Protein AF-A0A6N2JXI8-F1 (afdb_monomer_lite)

InterPro domains:
  IPR032174 RNA helicase aquarius, N-terminal domain [PF16399] (1-206)

Organism: Salix viminalis (NCBI:txid40686)

pLDDT: mean 90.2, std 9.5, range [49.25, 98.62]

Secondary structure (DSSP, 8-state):
-HHHHTTHIIIIITTT--TTT--HHHHHHHHHHHHHHHHTT--SSGGGGGGHHHHHHHHHHHHTTTTT-PPPHHHHHHHHHHHHHHHHTTTSHHHHHHHGGGGSGGGGGGS-HHHHHHHHHH-HHHHHHHHHHHHHHHHHHHHHT----GGGSHHHHHHHHHHHHHHHHIIIIIS----SSS-----HHHHHHHHHHHHHHHHHHH-

Structure (mmCIF, N/CA/C/O backbone):
data_AF-A0A6N2JXI8-F1
#
_entry.id   AF-A0A6N2JXI8-F1
#
loop_
_atom_site.group_PDB
_atom_site.id
_atom_site.type_symbol
_atom_site.label_atom_id
_atom_site.label_alt_id
_atom_site.label_comp_id
_atom_site.label_asym_id
_atom_site.label_entity_id
_atom_site.label_seq_id
_atom_site.pdbx_PDB_ins_code
_atom_site.Cartn_x
_atom_site.Cartn_y
_atom_site.Cartn_z
_atom_site.occupancy
_atom_site.B_iso_or_equiv
_atom_site.auth_seq_id
_atom_site.auth_comp_id
_atom_site.auth_asym_id
_atom_site.auth_atom_id
_atom_site.pdbx_PDB_model_num
ATOM 1 N N . MET A 1 1 ? 2.147 1.316 -22.079 1.00 63.88 1 MET A N 1
ATOM 2 C CA . MET A 1 1 ? 1.440 1.543 -23.365 1.00 63.88 1 MET A CA 1
ATOM 3 C C . MET A 1 1 ? 0.911 0.280 -24.062 1.00 63.88 1 MET A C 1
ATOM 5 O O . MET A 1 1 ? -0.298 0.171 -24.126 1.00 63.88 1 MET A O 1
ATOM 9 N N . ILE A 1 2 ? 1.695 -0.699 -24.554 1.00 71.31 2 ILE A N 1
ATOM 10 C CA . ILE A 1 2 ? 1.106 -1.858 -25.295 1.00 71.31 2 ILE A CA 1
ATOM 11 C C . ILE A 1 2 ? 0.163 -2.718 -24.431 1.00 71.31 2 ILE A C 1
ATOM 13 O O . ILE A 1 2 ? -0.912 -3.098 -24.887 1.00 71.31 2 ILE A O 1
ATOM 17 N N . LEU A 1 3 ? 0.546 -3.005 -23.182 1.00 69.38 3 LEU A N 1
ATOM 18 C CA . LEU A 1 3 ? -0.240 -3.877 -22.300 1.00 69.38 3 LEU A CA 1
ATOM 19 C C . LEU A 1 3 ? -1.566 -3.239 -21.852 1.00 69.38 3 LEU A C 1
ATOM 21 O O . LEU A 1 3 ? -2.568 -3.937 -21.715 1.00 69.38 3 LEU A O 1
ATOM 25 N N . GLU A 1 4 ? -1.596 -1.916 -21.689 1.00 67.19 4 GLU A N 1
ATOM 26 C CA . GLU A 1 4 ? -2.814 -1.168 -21.340 1.00 67.19 4 GLU A CA 1
ATOM 27 C C . GLU A 1 4 ? -3.764 -1.112 -22.540 1.00 67.19 4 GLU A C 1
ATOM 29 O O . GLU A 1 4 ? -4.918 -1.513 -22.422 1.00 67.19 4 GLU A O 1
ATOM 34 N N . VAL A 1 5 ? -3.226 -0.814 -23.728 1.00 72.31 5 VAL A N 1
ATOM 35 C CA . VAL A 1 5 ? -3.980 -0.838 -24.992 1.00 72.31 5 VAL A CA 1
ATOM 36 C C . VAL A 1 5 ? -4.574 -2.224 -25.276 1.00 72.31 5 VAL A C 1
ATOM 38 O O . VAL A 1 5 ? -5.652 -2.331 -25.855 1.00 72.31 5 VAL A O 1
ATOM 41 N N . SER A 1 6 ? -3.904 -3.298 -24.844 1.00 77.06 6 SER A N 1
ATOM 42 C CA . SER A 1 6 ? -4.412 -4.671 -24.972 1.00 77.06 6 SER A CA 1
ATOM 43 C C . SER A 1 6 ? -5.427 -5.089 -23.899 1.00 77.06 6 SER A C 1
ATOM 45 O O . SER A 1 6 ? -5.893 -6.228 -23.937 1.00 77.06 6 SER A O 1
ATOM 47 N N . GLN A 1 7 ? -5.763 -4.209 -22.945 1.00 86.75 7 GLN A N 1
ATOM 48 C CA . GLN A 1 7 ? -6.611 -4.518 -21.784 1.00 86.75 7 GLN A CA 1
ATOM 49 C C . GLN A 1 7 ? -6.100 -5.742 -21.004 1.00 86.75 7 GLN A C 1
ATOM 51 O O . GLN A 1 7 ? -6.853 -6.645 -20.639 1.00 86.75 7 GLN A O 1
ATOM 56 N N . TYR A 1 8 ? -4.781 -5.805 -20.781 1.00 94.31 8 TYR A N 1
ATOM 57 C CA . TYR A 1 8 ? -4.135 -6.946 -20.125 1.00 94.31 8 TYR A CA 1
ATOM 58 C C . TYR A 1 8 ? -4.661 -7.179 -18.700 1.00 94.31 8 TYR A C 1
ATOM 60 O O . TYR A 1 8 ? -4.777 -8.323 -18.257 1.00 94.31 8 TYR A O 1
ATOM 68 N N . LEU A 1 9 ? -5.027 -6.105 -17.992 1.00 95.62 9 LEU A N 1
ATOM 69 C CA . LEU A 1 9 ? -5.630 -6.207 -16.668 1.00 95.62 9 LEU A CA 1
ATOM 70 C C . LEU A 1 9 ? -7.017 -6.851 -16.745 1.00 95.62 9 LEU A C 1
ATOM 72 O O . LEU A 1 9 ? -7.260 -7.856 -16.085 1.00 95.62 9 LEU A O 1
ATOM 76 N N . GLU A 1 10 ? -7.901 -6.295 -17.567 1.00 94.88 10 GLU A N 1
ATOM 77 C CA . GLU A 1 10 ? -9.319 -6.647 -17.619 1.00 94.88 10 GLU A CA 1
ATOM 78 C C . GLU A 1 10 ? -9.573 -7.994 -18.293 1.00 94.88 10 GLU A C 1
ATOM 80 O O . GLU A 1 10 ? -10.447 -8.737 -17.858 1.00 94.88 10 GLU A O 1
ATOM 85 N N . ASN A 1 11 ? -8.797 -8.327 -19.326 1.00 94.31 11 ASN A N 1
ATOM 86 C CA . ASN A 1 11 ? -9.031 -9.519 -20.141 1.00 94.31 11 ASN A CA 1
ATOM 87 C C . ASN A 1 11 ? -8.154 -10.714 -19.749 1.00 94.31 11 ASN A C 1
ATOM 89 O O . ASN A 1 11 ? -8.422 -11.826 -20.205 1.00 94.31 11 ASN A O 1
ATOM 93 N N . TYR A 1 12 ? -7.114 -10.519 -18.929 1.00 95.25 12 TYR A N 1
ATOM 94 C CA . TYR A 1 12 ? -6.202 -11.605 -18.559 1.00 95.25 12 TYR A CA 1
ATOM 95 C C . TYR A 1 12 ? -5.880 -11.657 -17.066 1.00 95.25 12 TYR A C 1
ATOM 97 O O . TYR A 1 12 ? -6.191 -12.659 -16.426 1.00 95.25 12 TYR A O 1
ATOM 105 N N . LEU A 1 13 ? -5.284 -10.613 -16.483 1.00 97.31 13 LEU A N 1
ATOM 106 C CA . LEU A 1 13 ? -4.828 -10.681 -15.089 1.00 97.31 13 LEU A CA 1
ATOM 107 C C . LEU A 1 13 ? -5.990 -10.831 -14.107 1.00 97.31 13 LEU A C 1
ATOM 109 O O . LEU A 1 13 ? -5.948 -11.710 -13.250 1.00 97.31 13 LEU A O 1
ATOM 113 N N 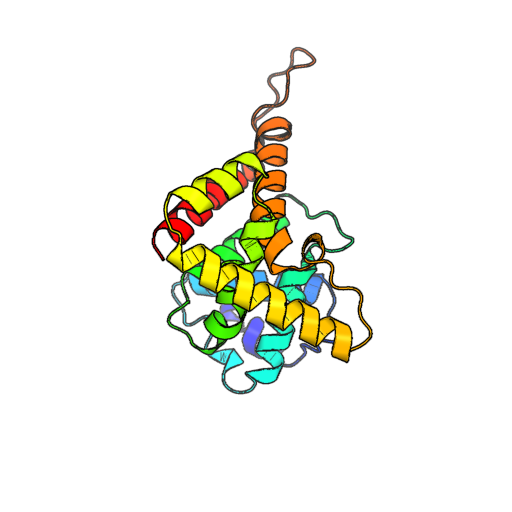. TRP A 1 14 ? -7.012 -9.984 -14.223 1.00 97.44 14 TRP A N 1
ATOM 114 C CA . TRP A 1 14 ? -8.121 -9.951 -13.277 1.00 97.44 14 TRP A CA 1
ATOM 115 C C . TRP A 1 14 ? -9.029 -11.185 -13.363 1.00 97.44 14 TRP A C 1
ATOM 117 O O . TRP A 1 14 ? -9.251 -11.806 -12.324 1.00 97.44 14 TRP A O 1
ATOM 127 N N . PRO A 1 15 ? -9.479 -11.638 -14.552 1.00 96.69 15 PRO A N 1
ATOM 128 C CA . PRO A 1 15 ? -10.308 -12.841 -14.655 1.00 96.69 15 PRO A CA 1
ATOM 129 C C . PRO A 1 15 ? -9.625 -14.120 -14.158 1.00 96.69 15 PRO A C 1
ATOM 131 O O . PRO A 1 15 ? -10.312 -15.067 -13.786 1.00 96.69 15 PRO A O 1
ATOM 134 N N . ASN A 1 16 ? -8.287 -14.157 -14.162 1.00 97.06 16 ASN A N 1
ATOM 135 C CA . ASN A 1 16 ? -7.498 -15.311 -13.727 1.00 97.06 16 ASN A CA 1
ATOM 136 C C . ASN A 1 16 ? -6.867 -15.121 -12.336 1.00 97.06 16 ASN A C 1
ATOM 138 O O . ASN A 1 16 ? -6.034 -15.932 -11.931 1.00 97.06 16 ASN A O 1
ATOM 142 N N . PHE A 1 17 ? -7.210 -14.054 -11.609 1.00 98.31 17 PHE A N 1
ATOM 143 C CA . PHE A 1 17 ? -6.691 -13.829 -10.264 1.00 98.31 17 PHE A CA 1
ATOM 144 C C . PHE A 1 17 ? -7.401 -14.734 -9.251 1.00 98.31 17 PHE A C 1
ATOM 146 O O . PHE A 1 17 ? -8.592 -14.578 -8.985 1.00 98.31 17 PHE A O 1
ATOM 153 N N . ASP A 1 18 ? -6.641 -15.639 -8.636 1.00 97.69 18 ASP A N 1
ATOM 154 C CA . ASP A 1 18 ? -7.069 -16.393 -7.459 1.00 97.69 18 ASP A CA 1
ATOM 155 C C . ASP A 1 18 ? -6.251 -15.933 -6.238 1.00 97.69 18 ASP A C 1
ATOM 157 O O . ASP A 1 18 ? -5.035 -16.134 -6.206 1.00 97.69 18 ASP A O 1
ATOM 161 N N . PRO A 1 19 ? -6.874 -15.331 -5.211 1.00 96.50 19 PRO A N 1
ATOM 162 C CA . PRO A 1 19 ? -6.166 -14.845 -4.030 1.00 96.50 19 PRO A CA 1
ATOM 163 C C . PRO A 1 19 ? -5.455 -15.934 -3.214 1.00 96.50 19 PRO A C 1
ATOM 165 O O . PRO A 1 19 ? -4.565 -15.587 -2.436 1.00 96.50 19 PRO A O 1
ATOM 168 N N . GLU A 1 20 ? -5.810 -17.214 -3.353 1.00 96.50 20 GLU A N 1
ATOM 169 C CA . GLU A 1 20 ? -5.104 -18.308 -2.671 1.00 96.50 20 GLU A CA 1
ATOM 170 C C . GLU A 1 20 ? -3.800 -18.664 -3.391 1.00 96.50 20 GLU A C 1
ATOM 172 O O . GLU A 1 20 ? -2.759 -18.845 -2.757 1.00 96.50 20 GLU A O 1
ATOM 177 N N . THR A 1 21 ? -3.835 -18.728 -4.723 1.00 96.81 21 THR A N 1
ATOM 178 C CA . THR A 1 21 ? -2.735 -19.282 -5.528 1.00 96.81 21 THR A CA 1
ATOM 179 C C . THR A 1 21 ? -1.940 -18.242 -6.306 1.00 96.81 21 THR A C 1
ATOM 181 O O . THR A 1 21 ? -0.919 -18.593 -6.897 1.00 96.81 21 THR A O 1
ATOM 184 N N . ALA A 1 22 ? -2.380 -16.980 -6.336 1.00 97.50 22 ALA A N 1
ATOM 185 C CA . ALA A 1 22 ? -1.707 -15.919 -7.075 1.00 97.50 22 ALA A CA 1
ATOM 186 C C . ALA A 1 22 ? -0.234 -15.822 -6.669 1.00 97.50 22 ALA A C 1
ATOM 188 O O . ALA A 1 22 ? 0.112 -15.784 -5.481 1.00 97.50 22 ALA A O 1
ATOM 189 N N . THR A 1 23 ? 0.640 -15.772 -7.670 1.00 97.00 23 THR A N 1
ATOM 190 C CA . THR A 1 23 ? 2.073 -15.598 -7.449 1.00 97.00 23 THR A CA 1
ATOM 191 C C . THR A 1 23 ? 2.404 -14.127 -7.222 1.00 97.00 23 THR A C 1
ATOM 193 O O . THR A 1 23 ? 1.584 -13.234 -7.460 1.00 97.00 23 THR A O 1
ATOM 196 N N . PHE A 1 24 ? 3.633 -13.861 -6.782 1.00 97.69 24 PHE A N 1
ATOM 197 C CA . PHE A 1 24 ? 4.145 -12.496 -6.700 1.00 97.69 24 PHE A CA 1
ATOM 198 C C . PHE A 1 24 ? 4.041 -11.776 -8.049 1.00 97.69 24 PHE A C 1
ATOM 200 O O . PHE A 1 24 ? 3.584 -10.640 -8.109 1.00 97.69 24 PHE A O 1
ATOM 207 N N . GLU A 1 25 ? 4.430 -12.450 -9.130 1.00 97.44 25 GLU A N 1
ATOM 208 C CA . GLU A 1 25 ? 4.494 -11.880 -10.474 1.00 97.44 25 GLU A CA 1
ATOM 209 C C . GLU A 1 25 ? 3.097 -11.487 -10.964 1.00 97.44 25 GLU A C 1
ATOM 211 O O . GLU A 1 25 ? 2.945 -10.454 -11.614 1.00 97.44 25 GLU A O 1
ATOM 216 N N . HIS A 1 26 ? 2.063 -12.256 -10.602 1.00 98.25 26 HIS A N 1
ATOM 217 C CA . HIS A 1 26 ? 0.669 -11.926 -10.903 1.00 98.25 26 HIS A CA 1
ATOM 218 C C . HIS A 1 26 ? 0.237 -10.644 -10.187 1.00 98.25 26 HIS A C 1
ATOM 220 O O . HIS A 1 26 ? -0.233 -9.706 -10.832 1.00 98.25 26 HIS A O 1
ATOM 226 N N . VAL A 1 27 ? 0.443 -10.572 -8.868 1.00 98.44 27 VAL A N 1
ATOM 227 C CA . VAL A 1 27 ? 0.051 -9.405 -8.058 1.00 98.44 27 VAL A CA 1
ATOM 228 C C . VAL A 1 27 ? 0.835 -8.159 -8.479 1.00 98.44 27 VAL A C 1
ATOM 230 O O . VAL A 1 27 ? 0.241 -7.100 -8.673 1.00 98.44 27 VAL A O 1
ATOM 233 N N . MET A 1 28 ? 2.146 -8.287 -8.700 1.00 98.19 28 MET A N 1
ATOM 234 C CA . MET A 1 28 ? 2.988 -7.192 -9.182 1.00 98.19 28 MET A CA 1
ATOM 235 C C . MET A 1 28 ? 2.573 -6.737 -10.587 1.00 98.19 28 MET A C 1
ATOM 237 O O . MET A 1 28 ? 2.487 -5.540 -10.841 1.00 98.19 28 MET A O 1
ATOM 241 N N . SER A 1 29 ? 2.225 -7.658 -11.492 1.00 98.19 29 SER A N 1
ATOM 242 C CA . SER A 1 29 ? 1.704 -7.289 -12.818 1.00 98.19 29 SER A CA 1
ATOM 243 C C . SER A 1 29 ? 0.405 -6.489 -12.716 1.00 98.19 29 SER A C 1
ATOM 245 O O . SER A 1 29 ? 0.232 -5.509 -13.436 1.00 98.19 29 SER A O 1
ATOM 247 N N . MET A 1 30 ? -0.497 -6.863 -11.804 1.00 98.50 30 MET A N 1
ATOM 248 C CA . MET A 1 30 ? -1.723 -6.097 -11.560 1.00 98.50 30 MET A CA 1
ATOM 249 C C . MET A 1 30 ? -1.419 -4.702 -11.008 1.00 98.50 30 MET A C 1
ATOM 251 O O . MET A 1 30 ? -1.977 -3.731 -11.511 1.00 98.50 30 MET A O 1
ATOM 255 N N . ILE A 1 31 ? -0.498 -4.588 -10.044 1.00 98.56 31 ILE A N 1
ATOM 256 C CA . ILE A 1 31 ? -0.004 -3.302 -9.522 1.00 98.56 31 ILE A CA 1
ATOM 257 C C . ILE A 1 31 ? 0.500 -2.405 -10.659 1.00 98.56 31 ILE A C 1
ATOM 259 O O . ILE A 1 31 ? 0.077 -1.256 -10.767 1.00 98.56 31 ILE A O 1
ATOM 263 N N . LEU A 1 32 ? 1.354 -2.938 -11.537 1.00 97.69 32 LEU A N 1
ATOM 264 C CA . LEU A 1 32 ? 1.912 -2.193 -12.668 1.00 97.69 32 LEU A CA 1
ATOM 265 C C . LEU A 1 32 ? 0.821 -1.697 -13.622 1.00 97.69 32 LEU A C 1
ATOM 267 O O . LEU A 1 32 ? 0.856 -0.544 -14.048 1.00 97.69 32 LEU A O 1
ATOM 271 N N . MET A 1 33 ? -0.165 -2.541 -13.934 1.00 97.56 33 MET A N 1
ATOM 272 C CA . MET A 1 33 ? -1.270 -2.152 -14.812 1.00 97.56 33 MET A CA 1
ATOM 273 C C . MET A 1 33 ? -2.173 -1.088 -14.186 1.00 97.56 33 MET A C 1
ATOM 275 O O . MET A 1 33 ? -2.632 -0.191 -14.890 1.00 97.56 33 MET A O 1
ATOM 279 N N . ILE A 1 34 ? -2.415 -1.163 -12.877 1.00 97.62 34 ILE A N 1
ATOM 280 C CA . ILE A 1 34 ? -3.188 -0.153 -12.149 1.00 97.62 34 ILE A CA 1
ATOM 281 C C . ILE A 1 34 ? -2.427 1.177 -12.149 1.00 97.62 34 ILE A C 1
ATOM 283 O O . ILE A 1 34 ? -2.999 2.195 -12.530 1.00 97.62 34 ILE A O 1
ATOM 287 N N . ASN A 1 35 ? -1.130 1.167 -11.827 1.00 97.88 35 ASN A N 1
ATOM 288 C CA . ASN A 1 35 ? -0.283 2.362 -11.882 1.00 97.88 35 ASN A CA 1
ATOM 289 C C . ASN A 1 35 ? -0.272 3.001 -13.275 1.00 97.88 35 ASN A C 1
ATOM 291 O O . ASN A 1 35 ? -0.367 4.220 -13.393 1.00 97.88 35 ASN A O 1
ATOM 295 N N . GLU A 1 36 ? -0.190 2.190 -14.331 1.00 95.69 36 GLU A N 1
ATOM 296 C CA . GLU A 1 36 ? -0.240 2.678 -15.711 1.00 95.69 36 GLU A CA 1
ATOM 297 C C . GLU A 1 36 ? -1.587 3.345 -16.029 1.00 95.69 36 GLU A C 1
ATOM 299 O O . GLU A 1 36 ? -1.607 4.389 -16.678 1.00 95.69 36 GLU A O 1
ATOM 304 N N . LYS A 1 37 ? -2.710 2.811 -15.527 1.00 95.19 37 LYS A N 1
ATOM 305 C CA . LYS A 1 37 ? -4.026 3.453 -15.688 1.00 95.19 37 LYS A CA 1
ATOM 306 C C . LYS A 1 37 ? -4.100 4.810 -14.997 1.00 95.19 37 LYS A C 1
ATOM 308 O O . LYS A 1 37 ? -4.616 5.749 -15.598 1.00 95.19 37 LYS A O 1
ATOM 313 N N . PHE A 1 38 ? -3.542 4.941 -13.794 1.00 96.25 38 PHE A N 1
ATOM 314 C CA . PHE A 1 38 ? -3.406 6.245 -13.136 1.00 96.25 38 PHE A CA 1
ATOM 315 C C . PHE A 1 38 ? -2.522 7.199 -13.942 1.00 96.25 38 PHE A C 1
ATOM 317 O O . PHE A 1 38 ? -2.904 8.345 -14.165 1.00 96.25 38 PHE A O 1
ATOM 324 N N . ARG A 1 39 ? -1.384 6.715 -14.458 1.00 94.81 39 ARG A N 1
ATOM 325 C CA . ARG A 1 39 ? -0.465 7.512 -15.288 1.00 94.81 39 ARG A CA 1
ATOM 326 C C . ARG A 1 39 ? -1.140 8.064 -16.548 1.00 94.81 39 ARG A C 1
ATOM 328 O O . ARG A 1 39 ? -0.860 9.192 -16.943 1.00 94.81 39 ARG A O 1
ATOM 335 N N . GLU A 1 40 ? -2.024 7.285 -17.164 1.00 93.06 40 GLU A N 1
ATOM 336 C CA . GLU A 1 40 ? -2.797 7.674 -18.352 1.00 93.06 40 GLU A CA 1
ATOM 337 C C . GLU A 1 40 ? -4.122 8.391 -18.008 1.00 93.06 40 GLU A C 1
ATOM 339 O O . GLU A 1 40 ? -4.882 8.746 -18.907 1.00 93.06 40 GLU A O 1
ATOM 344 N N . ASN A 1 41 ? -4.403 8.648 -16.723 1.00 91.88 41 ASN A N 1
ATOM 345 C CA . ASN A 1 41 ? -5.647 9.257 -16.228 1.00 91.88 41 ASN A CA 1
ATOM 346 C C . ASN A 1 41 ? -6.924 8.509 -16.665 1.00 91.88 41 ASN A C 1
ATOM 348 O O . ASN A 1 41 ? -7.946 9.117 -16.995 1.00 91.88 41 ASN A O 1
ATOM 352 N N . VAL A 1 42 ? -6.876 7.176 -16.662 1.00 91.75 42 VAL A N 1
ATOM 353 C CA . VAL A 1 42 ? -8.009 6.290 -16.972 1.00 91.75 42 VAL A CA 1
ATOM 354 C C . VAL A 1 42 ? -8.561 5.677 -15.681 1.00 91.75 42 VAL A C 1
ATOM 356 O O . VAL A 1 42 ? -7.841 5.493 -14.702 1.00 91.75 42 VAL A O 1
ATOM 359 N N . ALA A 1 43 ? -9.852 5.331 -15.669 1.00 92.12 43 ALA A N 1
ATOM 360 C CA . ALA A 1 43 ? -10.542 4.759 -14.511 1.00 92.12 43 ALA A CA 1
ATOM 361 C C . ALA A 1 43 ? -9.943 3.408 -14.060 1.00 92.12 43 ALA A C 1
ATOM 363 O O . ALA A 1 43 ? -10.358 2.341 -14.522 1.00 92.12 43 ALA A O 1
ATOM 364 N N . ALA A 1 44 ? -9.002 3.458 -13.115 1.00 95.06 44 ALA A N 1
ATOM 365 C CA . ALA A 1 44 ? -8.211 2.312 -12.673 1.00 95.06 44 ALA A CA 1
ATOM 366 C C . ALA A 1 44 ? -9.017 1.251 -11.904 1.00 95.06 44 ALA A C 1
ATOM 368 O O . ALA A 1 44 ? -8.755 0.058 -12.049 1.00 95.06 44 ALA A O 1
ATOM 369 N N . TRP A 1 45 ? -10.022 1.667 -11.125 1.00 96.00 45 TRP A N 1
ATOM 370 C CA . TRP A 1 45 ? -10.768 0.759 -10.242 1.00 96.00 45 TRP A CA 1
ATOM 371 C C . TRP A 1 45 ? -11.998 0.109 -10.882 1.00 96.00 45 TRP A C 1
ATOM 373 O O . TRP A 1 45 ? -12.552 -0.850 -10.346 1.00 96.00 45 TRP A O 1
ATOM 383 N N . SER A 1 46 ? -12.431 0.621 -12.036 1.00 93.56 46 SER A N 1
ATOM 384 C CA . SER A 1 46 ? -13.719 0.293 -12.661 1.00 93.56 46 SER A CA 1
ATOM 385 C C . SER A 1 46 ? -13.939 -1.213 -12.880 1.00 93.56 46 SER A C 1
ATOM 387 O O . SER A 1 46 ? -15.012 -1.725 -12.567 1.00 93.56 46 SER A O 1
ATOM 389 N N . CYS A 1 47 ? -12.914 -1.947 -13.323 1.00 93.69 47 CYS A N 1
ATOM 390 C CA . CYS A 1 47 ? -13.005 -3.384 -13.609 1.00 93.69 47 CYS A CA 1
ATOM 391 C C . CYS A 1 47 ? -13.197 -4.283 -12.368 1.00 93.69 47 CYS A C 1
ATOM 393 O O . CYS A 1 47 ? -13.584 -5.446 -12.497 1.00 93.69 47 CYS A O 1
ATOM 395 N N . PHE A 1 48 ? -12.968 -3.763 -11.158 1.00 96.38 48 PHE A N 1
ATOM 396 C CA . PHE A 1 48 ? -13.063 -4.537 -9.917 1.00 96.38 48 PHE A CA 1
ATOM 397 C C . PHE A 1 48 ? -14.464 -4.511 -9.285 1.00 96.38 48 PHE A C 1
ATOM 399 O O . PHE A 1 48 ? -14.757 -5.309 -8.390 1.00 96.38 48 PHE A O 1
ATOM 406 N N . TYR A 1 49 ? -15.351 -3.625 -9.752 1.00 95.06 49 TYR A N 1
ATOM 407 C CA . TYR A 1 49 ? -16.662 -3.382 -9.138 1.00 95.06 49 TYR A CA 1
ATOM 408 C C . TYR A 1 49 ? -17.600 -4.588 -9.163 1.00 95.06 49 TYR A C 1
ATOM 410 O O . TYR A 1 49 ? -18.377 -4.762 -8.221 1.00 95.06 49 TYR A O 1
ATOM 418 N N . ASP A 1 50 ? -17.483 -5.446 -10.174 1.00 93.31 50 ASP A N 1
ATOM 419 C CA . ASP A 1 50 ? -18.298 -6.658 -10.288 1.00 93.31 50 ASP A CA 1
ATOM 420 C C . ASP A 1 50 ? -17.929 -7.716 -9.235 1.00 93.31 50 ASP A C 1
ATOM 422 O O . ASP A 1 50 ? -18.743 -8.576 -8.900 1.00 93.31 50 ASP A O 1
ATOM 426 N N . GLN A 1 51 ? -16.716 -7.652 -8.671 1.00 93.56 51 GLN A N 1
ATOM 427 C CA . GLN A 1 51 ? -16.197 -8.640 -7.721 1.00 93.56 51 GLN A CA 1
ATOM 428 C C . GLN A 1 51 ? -15.482 -7.985 -6.524 1.00 93.56 51 GLN A C 1
ATOM 430 O O . GLN A 1 51 ? -14.368 -8.364 -6.156 1.00 93.56 51 GLN A O 1
ATOM 435 N N . LYS A 1 52 ? -16.154 -7.040 -5.846 1.00 94.25 52 LYS A N 1
ATOM 436 C CA . LYS A 1 52 ? -15.610 -6.299 -4.681 1.00 94.25 52 LYS A CA 1
ATOM 437 C C . LYS A 1 52 ? -15.006 -7.194 -3.588 1.00 94.25 52 LYS A C 1
ATOM 439 O O . LYS A 1 52 ? -14.008 -6.842 -2.965 1.00 94.25 52 LYS A O 1
ATOM 444 N N . GLY A 1 53 ? -15.608 -8.363 -3.351 1.00 95.00 53 GLY A N 1
ATOM 445 C CA . GLY A 1 53 ? -15.102 -9.337 -2.380 1.00 95.00 53 GLY A CA 1
ATOM 446 C C . GLY A 1 53 ? -13.726 -9.888 -2.760 1.00 95.00 53 GLY A C 1
ATOM 447 O O . GLY A 1 53 ? -12.856 -9.989 -1.901 1.00 95.00 53 GLY A O 1
ATOM 448 N N . VAL A 1 54 ? -13.506 -10.180 -4.046 1.00 96.56 54 VAL A N 1
ATOM 449 C CA . VAL A 1 54 ? -12.208 -10.628 -4.572 1.00 96.56 54 VAL A CA 1
ATOM 450 C C . VAL A 1 54 ? -11.209 -9.474 -4.568 1.00 96.56 54 VAL A C 1
ATOM 452 O O . VAL A 1 54 ? -10.055 -9.679 -4.209 1.00 96.56 54 VAL A O 1
ATOM 455 N N . PHE A 1 55 ? -11.652 -8.249 -4.867 1.00 97.06 55 PHE A N 1
ATOM 456 C CA . PHE A 1 55 ? -10.783 -7.069 -4.840 1.00 97.06 55 PHE A CA 1
ATOM 457 C C . PHE A 1 55 ? -10.208 -6.811 -3.449 1.00 97.06 55 PHE A C 1
ATOM 459 O O . PHE A 1 55 ? -9.015 -6.557 -3.305 1.00 97.06 55 PHE A O 1
ATOM 466 N N . LYS A 1 56 ? -11.027 -6.958 -2.404 1.00 96.38 56 LYS A N 1
ATOM 467 C CA . LYS A 1 56 ? -10.537 -6.881 -1.026 1.00 96.38 56 LYS A CA 1
ATOM 468 C C . LYS A 1 56 ? -9.413 -7.891 -0.774 1.00 96.38 56 LYS A C 1
ATOM 470 O O . LYS A 1 56 ? -8.387 -7.534 -0.211 1.00 96.38 56 LYS A O 1
ATOM 475 N N . ARG A 1 57 ? -9.575 -9.128 -1.254 1.00 97.44 57 ARG A N 1
ATOM 476 C CA . ARG A 1 57 ? -8.538 -10.162 -1.140 1.00 97.44 57 ARG A CA 1
ATOM 477 C C . ARG A 1 57 ? -7.299 -9.846 -1.980 1.00 97.44 57 ARG A C 1
ATOM 479 O O . ARG A 1 57 ? -6.197 -10.179 -1.563 1.00 97.44 57 ARG A O 1
ATOM 486 N N . PHE A 1 58 ? -7.459 -9.197 -3.133 1.00 98.06 58 PHE A N 1
ATOM 487 C CA . PHE A 1 58 ? -6.339 -8.658 -3.903 1.00 98.06 58 PHE A CA 1
ATOM 488 C C . PHE A 1 58 ? -5.568 -7.610 -3.095 1.00 98.06 58 PHE A C 1
ATOM 490 O O . PHE A 1 58 ? -4.356 -7.751 -2.961 1.00 98.06 58 PHE A O 1
ATOM 497 N N . LEU A 1 59 ? -6.243 -6.628 -2.485 1.00 97.31 59 LEU A N 1
ATOM 498 C CA . LEU A 1 59 ? -5.580 -5.654 -1.612 1.00 97.31 59 LEU A CA 1
ATOM 499 C C . LEU A 1 59 ? -4.879 -6.330 -0.431 1.00 97.31 59 LEU A C 1
ATOM 501 O O . LEU A 1 59 ? -3.733 -5.993 -0.148 1.00 97.31 59 LEU A O 1
ATOM 505 N N . ASP A 1 60 ? -5.499 -7.332 0.198 1.00 95.94 60 ASP A N 1
ATOM 506 C CA . ASP A 1 60 ? -4.841 -8.114 1.250 1.00 95.94 60 ASP A CA 1
ATOM 507 C C . ASP A 1 60 ? -3.544 -8.764 0.722 1.00 95.94 60 ASP A C 1
ATOM 509 O O . ASP A 1 60 ? -2.501 -8.679 1.371 1.00 95.94 60 ASP A O 1
ATOM 513 N N . ARG A 1 61 ? -3.558 -9.349 -0.488 1.00 97.38 61 ARG A N 1
ATOM 514 C CA . ARG A 1 61 ? -2.350 -9.900 -1.134 1.00 97.38 61 ARG A CA 1
ATOM 515 C C . ARG A 1 61 ? -1.306 -8.833 -1.453 1.00 97.38 61 ARG A C 1
ATOM 517 O O . ARG A 1 61 ? -0.119 -9.122 -1.326 1.00 97.38 61 ARG A O 1
ATOM 524 N N . VAL A 1 62 ? -1.720 -7.626 -1.837 1.00 97.75 62 VAL A N 1
ATOM 525 C CA . VAL A 1 62 ? -0.807 -6.496 -2.045 1.00 97.75 62 VAL A CA 1
ATOM 526 C C . VAL A 1 62 ? -0.135 -6.105 -0.725 1.00 97.75 62 VAL A C 1
ATOM 528 O O . VAL A 1 62 ? 1.084 -5.994 -0.683 1.00 97.75 62 VAL A O 1
ATOM 531 N N . LEU A 1 63 ? -0.882 -5.963 0.372 1.00 95.88 63 LEU A N 1
ATOM 532 C CA . LEU A 1 63 ? -0.322 -5.539 1.664 1.00 95.88 63 LEU A CA 1
ATOM 533 C C . LEU A 1 63 ? 0.718 -6.516 2.231 1.00 95.88 63 LEU A C 1
ATOM 535 O O . LEU A 1 63 ? 1.647 -6.088 2.914 1.00 95.88 63 LEU A O 1
ATOM 539 N N . HIS A 1 64 ? 0.601 -7.804 1.900 1.00 94.94 64 HIS A N 1
ATOM 540 C CA . HIS A 1 64 ? 1.565 -8.839 2.288 1.00 94.94 64 HIS A CA 1
ATOM 541 C C . HIS A 1 64 ? 2.603 -9.139 1.193 1.00 94.94 64 HIS A C 1
ATOM 543 O O . HIS A 1 64 ? 3.412 -10.051 1.346 1.00 94.94 64 HIS A O 1
ATOM 549 N N . LEU A 1 65 ? 2.624 -8.392 0.082 1.00 95.00 65 LEU A N 1
ATOM 550 C CA . LEU A 1 65 ? 3.471 -8.699 -1.079 1.00 95.00 65 LEU A CA 1
ATOM 551 C C . LEU A 1 65 ? 4.973 -8.685 -0.753 1.00 95.00 65 LEU A C 1
ATOM 553 O O . LEU A 1 65 ? 5.751 -9.395 -1.387 1.00 95.00 65 LEU A O 1
ATOM 557 N N . LYS A 1 66 ? 5.366 -7.876 0.238 1.00 91.38 66 LYS A N 1
ATOM 558 C CA . LYS A 1 66 ? 6.749 -7.741 0.722 1.00 91.38 66 LYS A CA 1
ATOM 559 C C . LYS A 1 66 ? 7.141 -8.814 1.745 1.00 91.38 66 LYS A C 1
ATOM 561 O O . LYS A 1 66 ? 8.306 -8.903 2.123 1.00 91.38 66 LYS A O 1
ATOM 566 N N . GLU A 1 67 ? 6.200 -9.605 2.254 1.00 89.56 67 GLU A N 1
ATOM 567 C CA . GLU A 1 67 ? 6.509 -10.576 3.302 1.00 89.56 67 GLU A CA 1
ATOM 568 C C . GLU A 1 67 ? 7.307 -11.761 2.748 1.00 89.56 67 GLU A C 1
ATOM 570 O O . GLU A 1 67 ? 6.900 -12.433 1.804 1.00 89.56 67 GLU A O 1
ATOM 575 N N . GLY A 1 68 ? 8.472 -12.025 3.349 1.00 84.94 68 GLY A N 1
ATOM 576 C CA . GLY A 1 68 ? 9.332 -13.145 2.959 1.00 84.94 68 GLY A CA 1
ATOM 577 C C . GLY A 1 68 ? 10.101 -12.943 1.649 1.00 84.94 68 GLY A C 1
ATOM 578 O O . GLY A 1 68 ? 10.663 -13.911 1.132 1.00 84.94 68 GLY A O 1
ATOM 579 N N . ARG A 1 69 ? 10.148 -11.718 1.107 1.00 91.88 69 ARG A N 1
ATOM 580 C CA . ARG A 1 69 ? 10.884 -11.388 -0.120 1.00 91.88 69 ARG A CA 1
ATOM 581 C C . ARG A 1 69 ? 11.476 -9.981 -0.060 1.00 91.88 69 ARG A C 1
ATOM 583 O O . ARG A 1 69 ? 10.785 -9.026 0.266 1.00 91.88 69 ARG A O 1
ATOM 590 N N . GLU A 1 70 ? 12.729 -9.856 -0.486 1.00 92.50 70 GLU A N 1
ATOM 591 C CA . GLU A 1 70 ? 13.331 -8.558 -0.794 1.00 92.50 70 GLU A CA 1
ATOM 592 C C . GLU A 1 70 ? 12.946 -8.114 -2.205 1.00 92.50 70 GLU A C 1
ATOM 594 O O . GLU A 1 70 ? 13.091 -8.872 -3.165 1.00 92.50 70 GLU A O 1
ATOM 599 N N . LEU A 1 71 ? 12.457 -6.881 -2.325 1.00 96.31 71 LEU A N 1
ATOM 600 C CA . LEU A 1 71 ? 12.107 -6.275 -3.606 1.00 96.31 71 LEU A CA 1
ATOM 601 C C . LEU A 1 71 ? 13.300 -5.517 -4.193 1.00 96.31 71 LEU A C 1
ATOM 603 O O . LEU A 1 71 ? 14.045 -4.842 -3.476 1.00 96.31 71 LEU A O 1
ATOM 607 N N . SER A 1 72 ? 13.447 -5.563 -5.514 1.00 96.75 72 SER A N 1
ATOM 608 C CA . SER A 1 72 ? 14.322 -4.645 -6.246 1.00 96.75 72 SER A CA 1
ATOM 609 C C . SER A 1 72 ? 13.856 -3.196 -6.082 1.00 96.75 72 SER A C 1
ATOM 611 O O . SER A 1 72 ? 12.702 -2.933 -5.745 1.00 96.75 72 SER A O 1
ATOM 613 N N . ILE A 1 73 ? 14.734 -2.225 -6.351 1.00 97.06 73 ILE A N 1
ATOM 614 C CA . ILE A 1 73 ? 14.363 -0.807 -6.224 1.00 97.06 73 ILE A CA 1
ATOM 615 C C . ILE A 1 73 ? 13.185 -0.439 -7.139 1.00 97.06 73 ILE A C 1
ATOM 617 O O . ILE A 1 73 ? 12.266 0.244 -6.706 1.00 97.06 73 ILE A O 1
ATOM 621 N N . ALA A 1 74 ? 13.138 -0.997 -8.352 1.00 97.38 74 ALA A N 1
ATOM 622 C CA . ALA A 1 74 ? 12.036 -0.788 -9.284 1.00 97.38 74 ALA A CA 1
ATOM 623 C C . ALA A 1 74 ? 10.704 -1.352 -8.755 1.00 97.38 74 ALA A C 1
ATOM 625 O O . ALA A 1 74 ? 9.664 -0.706 -8.881 1.00 97.38 74 ALA A O 1
ATOM 626 N N . GLU A 1 75 ? 10.720 -2.535 -8.139 1.00 98.12 75 GLU A N 1
ATOM 627 C CA . GLU A 1 75 ? 9.532 -3.134 -7.518 1.00 98.12 75 GLU A CA 1
ATOM 628 C C . GLU A 1 75 ? 9.077 -2.342 -6.287 1.00 98.12 75 GLU A C 1
ATOM 630 O O . GLU A 1 75 ? 7.878 -2.108 -6.137 1.00 98.12 75 GLU A O 1
ATOM 635 N N . LYS A 1 76 ? 10.013 -1.867 -5.448 1.00 98.12 76 LYS A N 1
ATOM 636 C CA . LYS A 1 76 ? 9.713 -0.979 -4.309 1.00 98.12 76 LYS A CA 1
ATOM 637 C C . LYS A 1 76 ? 9.031 0.304 -4.779 1.00 98.12 76 LYS A C 1
ATOM 639 O O . LYS A 1 76 ? 7.987 0.665 -4.241 1.00 98.12 76 LYS A O 1
ATOM 644 N N . THR A 1 77 ? 9.563 0.946 -5.819 1.00 98.50 77 THR A N 1
ATOM 645 C CA . THR A 1 77 ? 8.982 2.169 -6.392 1.00 98.50 77 THR A CA 1
ATOM 646 C C . THR A 1 77 ? 7.585 1.922 -6.947 1.00 98.50 77 THR A C 1
ATOM 648 O O . THR A 1 77 ? 6.674 2.688 -6.655 1.00 98.50 77 THR A O 1
ATOM 651 N N . ASN A 1 78 ? 7.364 0.839 -7.697 1.00 98.50 78 ASN A N 1
ATOM 652 C CA . ASN A 1 78 ? 6.034 0.544 -8.243 1.00 98.50 78 ASN A CA 1
ATOM 653 C C . ASN A 1 78 ? 5.013 0.174 -7.160 1.00 98.50 78 ASN A C 1
ATOM 655 O O . ASN A 1 78 ? 3.858 0.592 -7.239 1.00 98.50 78 ASN A O 1
ATOM 659 N N . TYR A 1 79 ? 5.435 -0.558 -6.129 1.00 98.56 79 TYR A N 1
ATOM 660 C CA . TYR A 1 79 ? 4.602 -0.819 -4.959 1.00 98.56 79 TYR A CA 1
ATOM 661 C C . TYR A 1 79 ? 4.218 0.482 -4.237 1.00 98.56 79 TYR A C 1
ATOM 663 O O . TYR A 1 79 ? 3.056 0.679 -3.888 1.00 98.56 79 TYR A O 1
ATOM 671 N N . LEU A 1 80 ? 5.175 1.394 -4.057 1.00 98.50 80 LEU A N 1
ATOM 672 C CA . LEU A 1 80 ? 4.945 2.694 -3.432 1.00 98.50 80 LEU A CA 1
ATOM 673 C C . LEU A 1 80 ? 4.004 3.578 -4.261 1.00 98.50 80 LEU A C 1
ATOM 675 O O . LEU A 1 80 ? 3.062 4.129 -3.705 1.00 98.50 80 LEU A O 1
ATOM 679 N N . VAL A 1 81 ? 4.189 3.650 -5.582 1.00 98.56 81 VAL A N 1
ATOM 680 C CA . VAL A 1 81 ? 3.275 4.373 -6.486 1.00 98.56 81 VAL A CA 1
ATOM 681 C C . VAL A 1 81 ? 1.856 3.807 -6.410 1.00 98.56 81 VAL A C 1
ATOM 683 O O . VAL A 1 81 ? 0.894 4.568 -6.385 1.00 98.56 81 VAL A O 1
ATOM 686 N N . PHE A 1 82 ? 1.703 2.487 -6.291 1.00 98.62 82 PHE A N 1
ATOM 687 C CA . PHE A 1 82 ? 0.386 1.892 -6.066 1.00 98.62 82 PHE A CA 1
ATOM 688 C C . PHE A 1 82 ? -0.227 2.334 -4.739 1.00 98.62 82 PHE A C 1
ATOM 690 O O . PHE A 1 82 ? -1.414 2.649 -4.694 1.00 98.62 82 PHE A O 1
ATOM 697 N N . MET A 1 83 ? 0.568 2.390 -3.666 1.00 97.94 83 MET A N 1
ATOM 698 C CA . MET A 1 83 ? 0.088 2.885 -2.376 1.00 97.94 83 MET A CA 1
ATOM 699 C C . MET A 1 83 ? -0.320 4.355 -2.455 1.00 97.94 83 MET A C 1
ATOM 701 O O . MET A 1 83 ? -1.394 4.688 -1.967 1.00 97.94 83 MET A O 1
ATOM 705 N N . ILE A 1 84 ? 0.460 5.206 -3.125 1.00 98.00 84 ILE A N 1
ATOM 706 C CA . ILE A 1 84 ? 0.096 6.607 -3.389 1.00 98.00 84 ILE A CA 1
ATOM 707 C C . ILE A 1 84 ? -1.268 6.672 -4.082 1.00 98.00 84 ILE A C 1
ATOM 709 O O . ILE A 1 84 ? -2.202 7.254 -3.537 1.00 98.00 84 ILE A O 1
ATOM 713 N N . ASN A 1 85 ? -1.427 5.973 -5.209 1.00 98.00 85 ASN A N 1
ATOM 714 C CA . ASN A 1 85 ? -2.687 5.924 -5.954 1.00 98.00 85 ASN A CA 1
ATOM 715 C C . ASN A 1 85 ? -3.864 5.432 -5.090 1.00 98.00 85 ASN A C 1
ATOM 717 O O . ASN A 1 85 ? -4.978 5.950 -5.184 1.00 98.00 85 ASN A O 1
ATOM 721 N N . ALA A 1 86 ? -3.633 4.441 -4.226 1.00 97.50 86 ALA A N 1
ATOM 722 C CA . ALA A 1 86 ? -4.652 3.896 -3.336 1.00 97.50 86 ALA A CA 1
ATOM 723 C C . ALA A 1 86 ? -5.065 4.890 -2.230 1.00 97.50 86 ALA A C 1
ATOM 725 O O . ALA A 1 86 ? -6.254 5.021 -1.943 1.00 97.50 86 ALA A O 1
ATOM 726 N N . PHE A 1 87 ? -4.113 5.620 -1.640 1.00 96.31 87 PHE A N 1
ATOM 727 C CA . PHE A 1 87 ? -4.384 6.675 -0.653 1.00 96.31 87 PHE A CA 1
ATOM 728 C C . PHE A 1 87 ? -4.956 7.956 -1.276 1.00 96.31 87 PHE A C 1
ATOM 730 O O . PHE A 1 87 ? -5.690 8.679 -0.610 1.00 96.31 87 PHE A O 1
ATOM 737 N N . GLN A 1 88 ? -4.687 8.218 -2.551 1.00 95.38 88 GLN A N 1
ATOM 738 C CA . GLN A 1 88 ? -5.330 9.295 -3.306 1.00 95.38 88 GLN A CA 1
ATOM 739 C C . GLN A 1 88 ? -6.749 8.930 -3.773 1.00 95.38 88 GLN A C 1
ATOM 741 O O . GLN A 1 88 ? -7.484 9.807 -4.202 1.00 95.38 88 GLN A O 1
ATOM 746 N N . SER A 1 89 ? -7.152 7.658 -3.673 1.00 96.50 89 SER A N 1
ATOM 747 C CA . SER A 1 89 ? -8.468 7.159 -4.106 1.00 96.50 89 SER A CA 1
ATOM 748 C C . SER A 1 89 ? -9.427 6.903 -2.939 1.00 96.50 89 SER A C 1
ATOM 750 O O . SER A 1 89 ? -10.251 5.987 -2.989 1.00 96.50 89 SER A O 1
ATOM 752 N N . LEU A 1 90 ? -9.306 7.655 -1.843 1.00 95.06 90 LEU A N 1
ATOM 753 C CA . LEU A 1 90 ? -10.097 7.409 -0.634 1.00 95.06 90 LEU A CA 1
ATOM 754 C C . LEU A 1 90 ? -11.583 7.768 -0.779 1.00 95.06 90 LEU A C 1
ATOM 756 O O . LEU A 1 90 ? -12.389 7.311 0.034 1.00 95.06 90 LEU A O 1
ATOM 760 N N . GLU A 1 91 ? -11.981 8.517 -1.809 1.00 94.19 91 GLU A N 1
ATOM 761 C CA . GLU A 1 91 ? -13.395 8.679 -2.162 1.00 94.19 91 GLU A CA 1
ATOM 762 C C . GLU A 1 91 ? -14.037 7.399 -2.722 1.00 94.19 91 GLU A C 1
ATOM 764 O O . GLU A 1 91 ? -15.263 7.260 -2.675 1.00 94.19 91 GLU A O 1
ATOM 769 N N . ASP A 1 92 ? -13.239 6.449 -3.222 1.00 95.69 92 ASP A N 1
ATOM 770 C CA . ASP A 1 92 ? -13.735 5.148 -3.658 1.00 95.69 92 ASP A CA 1
ATOM 771 C C . ASP A 1 92 ? -13.953 4.247 -2.433 1.00 95.69 92 ASP A C 1
ATOM 773 O O . ASP A 1 92 ? -13.023 3.866 -1.711 1.00 95.69 92 ASP A O 1
ATOM 777 N N . GLU A 1 93 ? -15.213 3.891 -2.173 1.00 93.69 93 GLU A N 1
ATOM 778 C CA . GLU A 1 93 ? -15.590 3.071 -1.018 1.00 93.69 93 GLU A CA 1
ATOM 779 C C . GLU A 1 93 ? -14.870 1.709 -1.013 1.00 93.69 93 GLU A C 1
ATOM 781 O O . GLU A 1 93 ? -14.513 1.189 0.045 1.00 93.69 93 GLU A O 1
ATOM 786 N N . MET A 1 94 ? -14.627 1.124 -2.191 1.00 94.06 94 MET A N 1
ATOM 787 C CA . MET A 1 94 ? -13.992 -0.189 -2.306 1.00 94.06 94 MET A CA 1
ATOM 788 C C . MET A 1 94 ? -12.533 -0.151 -1.839 1.00 94.06 94 MET A C 1
ATOM 790 O O . MET A 1 94 ? -12.056 -1.094 -1.202 1.00 94.06 94 MET A O 1
ATOM 794 N N . VAL A 1 95 ? -11.843 0.952 -2.132 1.00 95.75 95 VAL A N 1
ATOM 795 C CA . VAL A 1 95 ? -10.441 1.182 -1.772 1.00 95.75 95 VAL A CA 1
ATOM 796 C C . VAL A 1 95 ? -10.334 1.602 -0.304 1.00 95.75 95 VAL A C 1
ATOM 798 O O . VAL A 1 95 ? -9.616 0.976 0.486 1.00 95.75 95 VAL A O 1
ATOM 801 N N . SER A 1 96 ? -11.105 2.614 0.097 1.00 94.69 96 SER A N 1
ATOM 802 C CA . SER A 1 96 ? -11.025 3.225 1.430 1.00 94.69 96 SER A CA 1
ATOM 803 C C . SER A 1 96 ? -11.316 2.255 2.576 1.00 94.69 96 SER A C 1
ATOM 805 O O . SER A 1 96 ? -10.663 2.338 3.618 1.00 94.69 96 SER A O 1
ATOM 807 N N . GLN A 1 97 ? -12.214 1.279 2.389 1.00 91.31 97 GLN A N 1
ATOM 808 C CA . GLN A 1 97 ? -12.527 0.255 3.399 1.00 91.31 97 GLN A CA 1
ATOM 809 C C . GLN A 1 97 ? -11.304 -0.541 3.882 1.00 91.31 97 GLN A C 1
ATOM 811 O O . GLN A 1 97 ? -11.299 -1.035 5.017 1.00 91.31 97 GLN A O 1
ATOM 816 N N . THR A 1 98 ? -10.288 -0.688 3.032 1.00 91.19 98 THR A N 1
ATOM 817 C CA . THR A 1 98 ? -9.055 -1.415 3.359 1.00 91.19 98 THR A CA 1
ATOM 818 C C . THR A 1 98 ? -7.923 -0.441 3.663 1.00 91.19 98 THR A C 1
ATOM 820 O O . THR A 1 98 ? -7.291 -0.553 4.711 1.00 91.19 98 THR A O 1
ATOM 823 N N . VAL A 1 99 ? -7.716 0.561 2.806 1.00 93.56 99 VAL A N 1
ATOM 824 C CA . VAL A 1 99 ? -6.559 1.467 2.879 1.00 93.56 99 VAL A CA 1
ATOM 825 C C . VAL A 1 99 ? -6.596 2.368 4.119 1.00 93.56 99 VAL A C 1
ATOM 827 O O . VAL A 1 99 ? -5.569 2.533 4.774 1.00 93.56 99 VAL A O 1
ATOM 830 N N . LEU A 1 100 ? -7.768 2.871 4.539 1.00 91.81 100 LEU A N 1
ATOM 831 C CA . LEU A 1 100 ? -7.867 3.738 5.729 1.00 91.81 100 LEU A CA 1
ATOM 832 C C . LEU A 1 100 ? -7.428 3.050 7.027 1.00 91.81 100 LEU A C 1
ATOM 834 O O . LEU A 1 100 ? -7.035 3.724 7.980 1.00 91.81 100 LEU A O 1
ATOM 838 N N . LYS A 1 101 ? -7.484 1.714 7.091 1.00 90.62 101 LYS A N 1
ATOM 839 C CA . LYS A 1 101 ? -7.050 0.969 8.282 1.00 90.62 101 LYS A CA 1
ATOM 840 C C . LYS A 1 101 ? -5.554 1.116 8.537 1.00 90.62 101 LYS A C 1
ATOM 842 O O . LYS A 1 101 ? -5.137 1.160 9.692 1.00 90.62 101 LYS A O 1
ATOM 847 N N . LEU A 1 102 ? -4.769 1.282 7.475 1.00 91.50 102 LEU A N 1
ATOM 848 C CA . LEU A 1 102 ? -3.316 1.437 7.537 1.00 91.50 102 LEU A CA 1
ATOM 849 C C . LEU A 1 102 ? -2.893 2.754 8.207 1.00 91.50 102 LEU A C 1
ATOM 851 O O . LEU A 1 102 ? -1.795 2.844 8.744 1.00 91.50 102 LEU A O 1
ATOM 855 N N . ALA A 1 103 ? -3.783 3.751 8.223 1.00 87.38 103 ALA A N 1
ATOM 856 C CA . ALA A 1 103 ? -3.617 5.020 8.933 1.00 87.38 103 ALA A CA 1
ATOM 857 C C . ALA A 1 103 ? -4.515 5.113 10.186 1.00 87.38 103 ALA A C 1
ATOM 859 O O . ALA A 1 103 ? -4.843 6.201 10.665 1.00 87.38 103 ALA A O 1
ATOM 860 N N . SER A 1 104 ? -4.955 3.972 10.727 1.00 87.75 104 SER A N 1
ATOM 861 C CA . SER A 1 104 ? -5.832 3.935 11.898 1.00 87.75 104 SER A CA 1
ATOM 862 C C . SER A 1 104 ? -5.088 4.218 13.208 1.00 87.75 104 SER A C 1
ATOM 864 O O . SER A 1 104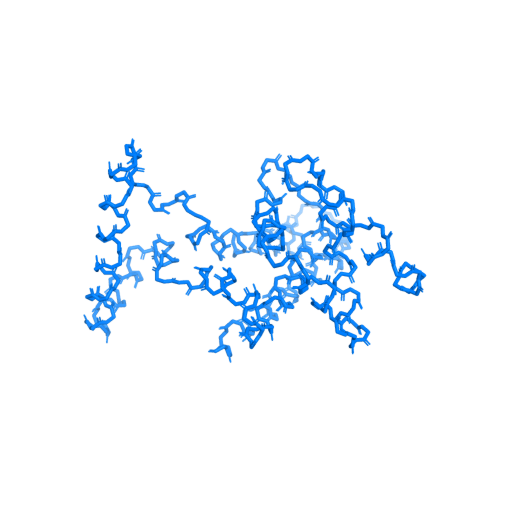 ? -3.865 4.353 13.263 1.00 87.75 104 SER A O 1
ATOM 866 N N . PHE A 1 105 ? -5.842 4.262 14.309 1.00 86.31 105 PHE A N 1
ATOM 867 C CA . PHE A 1 105 ? -5.301 4.377 15.666 1.00 86.31 105 PHE A CA 1
ATOM 868 C C . PHE A 1 105 ? -4.329 3.253 16.041 1.00 86.31 105 PHE A C 1
ATOM 870 O O . PHE A 1 105 ? -3.502 3.461 16.929 1.00 86.31 105 PHE A O 1
ATOM 877 N N . GLU A 1 106 ? -4.407 2.092 15.390 1.00 86.69 106 GLU A N 1
ATOM 878 C CA . GLU A 1 106 ? -3.479 0.991 15.641 1.00 86.69 106 GLU A CA 1
ATOM 879 C C . GLU A 1 106 ? -2.043 1.417 15.325 1.00 86.69 106 GLU A C 1
ATOM 881 O O . GLU A 1 106 ? -1.160 1.186 16.149 1.00 86.69 106 GLU A O 1
ATOM 886 N N . SER A 1 107 ? -1.831 2.183 14.244 1.00 88.38 107 SER A N 1
ATOM 887 C CA . SER A 1 107 ? -0.512 2.680 13.815 1.00 88.38 107 SER A CA 1
ATOM 888 C C . SER A 1 107 ? 0.287 3.379 14.924 1.00 88.38 107 SER A C 1
ATOM 890 O O . SER A 1 107 ? 1.517 3.346 14.922 1.00 88.38 107 SER A O 1
ATOM 892 N N . TRP A 1 108 ? -0.381 3.943 15.938 1.00 89.06 108 TRP A N 1
ATOM 893 C CA . TRP A 1 108 ? 0.260 4.609 17.074 1.00 89.06 108 TRP A CA 1
ATOM 894 C C . TRP A 1 108 ? 1.096 3.669 17.950 1.00 89.06 108 TRP A C 1
ATOM 896 O O . TRP A 1 108 ? 1.957 4.145 18.688 1.00 89.06 108 TRP A O 1
ATOM 906 N N . HIS A 1 109 ? 0.906 2.349 17.860 1.00 88.62 109 HIS A N 1
ATOM 907 C CA . HIS A 1 109 ? 1.799 1.379 18.502 1.00 88.62 109 HIS A CA 1
ATOM 908 C C . HIS A 1 109 ? 3.227 1.406 17.940 1.00 88.62 109 HIS A C 1
ATOM 910 O O . HIS A 1 109 ? 4.141 0.925 18.606 1.00 88.62 109 HIS A O 1
ATOM 916 N N . SER A 1 110 ? 3.434 1.981 16.751 1.00 89.94 110 SER A N 1
ATOM 917 C CA . SER A 1 110 ? 4.771 2.192 16.185 1.00 89.94 110 SER A CA 1
ATOM 918 C C . SER A 1 110 ? 5.511 3.385 16.800 1.00 89.94 110 SER A C 1
ATOM 920 O O . SER A 1 110 ? 6.724 3.510 16.625 1.00 89.94 110 SER A O 1
ATOM 922 N N . LEU A 1 111 ? 4.815 4.261 17.539 1.00 89.69 111 LEU A N 1
ATOM 923 C CA . LEU A 1 111 ? 5.425 5.440 18.142 1.00 89.69 111 LEU A CA 1
ATOM 924 C C . LEU A 1 111 ? 6.397 5.048 19.254 1.00 89.69 111 LEU A C 1
ATOM 926 O O . LEU A 1 111 ? 6.126 4.177 20.084 1.00 89.69 111 LEU A O 1
ATOM 930 N N . SER A 1 112 ? 7.507 5.782 19.339 1.00 89.88 112 SER A N 1
ATOM 931 C CA . SER A 1 112 ? 8.376 5.698 20.508 1.00 89.88 112 SER A CA 1
ATOM 932 C C . SER A 1 112 ? 7.600 6.085 21.768 1.00 8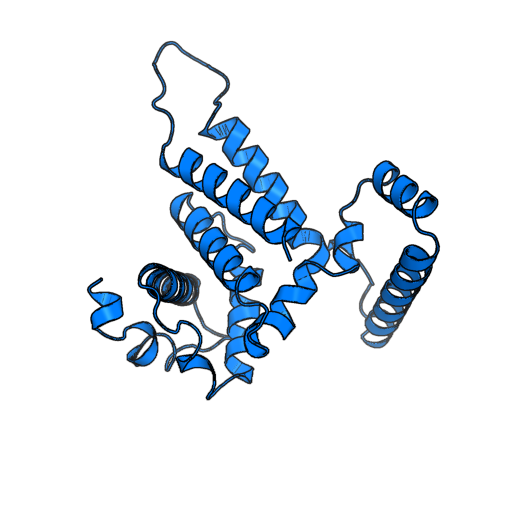9.88 112 SER A C 1
ATOM 934 O O . SER A 1 112 ? 6.730 6.961 21.743 1.00 89.88 112 SER A O 1
ATOM 936 N N . TYR A 1 113 ? 7.945 5.464 22.898 1.00 87.38 113 TYR A N 1
ATOM 937 C CA . TYR A 1 113 ? 7.252 5.710 24.164 1.00 87.38 113 TYR A CA 1
ATOM 938 C C . TYR A 1 113 ? 7.189 7.205 24.511 1.00 87.38 113 TYR A C 1
ATOM 940 O O . TYR A 1 113 ? 6.128 7.711 24.862 1.00 87.38 113 TYR A O 1
ATOM 948 N N . GLY A 1 114 ? 8.298 7.935 24.346 1.00 89.56 114 GLY A N 1
ATOM 949 C CA . GLY A 1 114 ? 8.347 9.376 24.603 1.00 89.56 114 GLY A CA 1
ATOM 950 C C . GLY A 1 114 ? 7.405 10.181 23.703 1.00 89.56 114 GLY A C 1
ATOM 951 O O . GLY A 1 114 ? 6.685 11.049 24.197 1.00 89.56 114 GLY A O 1
ATOM 952 N N . ARG A 1 115 ? 7.346 9.860 22.401 1.00 89.81 115 ARG A N 1
ATOM 953 C CA . ARG A 1 115 ? 6.426 10.533 21.474 1.00 89.81 115 ARG A CA 1
ATOM 954 C C . ARG A 1 115 ? 4.973 10.227 21.820 1.00 89.81 115 ARG A C 1
ATOM 956 O O . ARG A 1 115 ? 4.168 11.149 21.894 1.00 89.81 115 ARG A O 1
ATOM 963 N N . PHE A 1 116 ? 4.659 8.964 22.103 1.00 87.31 116 PHE A N 1
ATOM 964 C CA . PHE A 1 116 ? 3.322 8.554 22.525 1.00 87.31 116 PHE A CA 1
ATOM 965 C C . PHE A 1 116 ? 2.870 9.299 23.792 1.00 87.31 116 PHE A C 1
ATOM 967 O O . PHE A 1 116 ? 1.760 9.823 23.829 1.00 87.31 116 PHE A O 1
ATOM 974 N N . GLN A 1 117 ? 3.738 9.426 24.804 1.00 84.06 117 GLN A N 1
ATOM 975 C CA . GLN A 1 117 ? 3.446 10.195 26.024 1.00 84.06 117 GLN A CA 1
ATOM 976 C C . GLN A 1 117 ? 3.144 11.670 25.732 1.00 84.06 117 GLN A C 1
ATOM 978 O O . GLN A 1 117 ? 2.253 12.249 26.351 1.00 84.06 117 GLN A O 1
ATOM 983 N N . MET A 1 118 ? 3.844 12.274 24.771 1.00 87.44 118 MET A N 1
ATOM 984 C CA . MET A 1 118 ? 3.587 13.655 24.369 1.00 87.44 118 MET A CA 1
ATOM 985 C C . MET A 1 118 ? 2.182 13.815 23.773 1.00 87.44 118 MET A C 1
ATOM 987 O O . MET A 1 118 ? 1.450 14.720 24.175 1.00 87.44 118 MET A O 1
ATOM 991 N N . GLU A 1 119 ? 1.757 12.888 22.908 1.00 85.56 119 GLU A N 1
ATOM 992 C CA . GLU A 1 119 ? 0.389 12.875 22.372 1.00 85.56 119 GLU A CA 1
ATOM 993 C C . GLU A 1 119 ? -0.664 12.701 23.484 1.00 85.56 119 GLU A C 1
ATOM 995 O O . GLU A 1 119 ? -1.743 13.303 23.420 1.00 85.56 119 GLU A O 1
ATOM 1000 N N . LEU A 1 120 ? -0.347 11.944 24.552 1.00 76.06 120 LEU A N 1
ATOM 1001 C CA . LEU A 1 120 ? -1.251 11.798 25.700 1.00 76.06 120 LEU A CA 1
ATOM 1002 C C . LEU A 1 120 ? -1.556 13.137 26.376 1.00 76.06 120 LEU A C 1
ATOM 1004 O O . LEU A 1 120 ? -2.704 13.397 26.746 1.00 76.06 120 LEU A O 1
ATOM 1008 N N . CYS A 1 121 ? -0.534 13.975 26.537 1.00 80.19 121 CYS A N 1
ATOM 1009 C CA . CYS A 1 121 ? -0.656 15.279 27.181 1.00 80.19 121 CYS A CA 1
ATOM 1010 C C . CYS A 1 121 ? -1.430 16.282 26.317 1.00 80.19 121 CYS A C 1
ATOM 1012 O O . CYS A 1 121 ? -2.167 17.111 26.852 1.00 80.19 121 CYS A O 1
ATOM 1014 N N . LEU A 1 122 ? -1.282 16.197 24.993 1.00 81.69 122 LEU A N 1
ATOM 1015 C CA . LEU A 1 122 ? -1.866 17.153 24.054 1.00 81.69 122 LEU A CA 1
ATOM 1016 C C . LEU A 1 122 ? -3.356 16.895 23.793 1.00 81.69 122 LEU A C 1
ATOM 1018 O O . LEU A 1 122 ? -4.113 17.848 23.603 1.00 81.69 122 LEU A O 1
ATOM 1022 N N . ASN A 1 123 ? -3.814 15.634 23.808 1.00 82.94 123 ASN A N 1
ATOM 1023 C CA . ASN A 1 123 ? -5.214 15.329 23.500 1.00 82.94 123 ASN A CA 1
ATOM 1024 C C . ASN A 1 123 ? -5.805 14.139 24.279 1.00 82.94 123 ASN A C 1
ATOM 1026 O O . ASN A 1 123 ? -6.031 13.044 23.757 1.00 82.94 123 ASN A O 1
ATOM 1030 N N . ASN A 1 124 ? -6.200 14.403 25.527 1.00 81.38 124 ASN A N 1
ATOM 1031 C CA . ASN A 1 124 ? -6.836 13.424 26.419 1.00 81.38 124 ASN A CA 1
ATOM 1032 C C . ASN A 1 124 ? -8.075 12.708 25.834 1.00 81.38 124 ASN A C 1
ATOM 1034 O O . ASN A 1 124 ? -8.387 11.586 26.244 1.00 81.38 124 ASN A O 1
ATOM 1038 N N . LYS A 1 125 ? -8.822 13.329 24.907 1.00 85.75 125 LYS A N 1
ATOM 1039 C CA . LYS A 1 125 ? -10.004 12.698 24.287 1.00 85.75 125 LYS A CA 1
ATOM 1040 C C . LYS A 1 125 ? -9.597 11.617 23.283 1.00 85.75 125 LYS A C 1
ATOM 1042 O O . LYS A 1 125 ? -10.180 10.531 23.311 1.00 85.75 125 LYS A O 1
ATOM 1047 N N . LEU A 1 126 ? -8.591 11.888 22.449 1.00 82.81 126 LEU A N 1
ATOM 1048 C CA . LEU A 1 126 ? -8.072 10.923 21.473 1.00 82.81 126 LEU A CA 1
ATOM 1049 C C . LEU A 1 126 ? -7.494 9.691 22.163 1.00 82.81 126 LEU A C 1
ATOM 1051 O O . LEU A 1 126 ? -7.784 8.573 21.755 1.00 82.81 126 LEU A O 1
ATOM 1055 N N . ILE A 1 127 ? -6.807 9.874 23.288 1.00 82.62 127 ILE A N 1
ATOM 1056 C CA . ILE A 1 127 ? -6.280 8.755 24.075 1.00 82.62 127 ILE A CA 1
ATOM 1057 C C . ILE A 1 127 ? -7.370 7.845 24.610 1.00 82.62 127 ILE A C 1
ATOM 1059 O O . ILE A 1 127 ? -7.230 6.624 24.575 1.00 82.62 127 ILE A O 1
ATOM 1063 N N . LYS A 1 128 ? -8.462 8.413 25.130 1.00 85.94 128 LYS A N 1
ATOM 1064 C CA . LYS A 1 128 ? -9.587 7.600 25.607 1.00 85.94 128 LYS A CA 1
ATOM 1065 C C . LYS A 1 128 ? -10.173 6.765 24.469 1.00 85.94 128 LYS A C 1
ATOM 1067 O O . LYS A 1 128 ? -10.512 5.606 24.697 1.00 85.94 128 LYS A O 1
ATOM 1072 N N . LYS A 1 129 ? -10.263 7.338 23.262 1.00 86.88 129 LYS A N 1
ATOM 1073 C CA . LYS A 1 129 ? -10.705 6.625 22.056 1.00 86.88 129 LYS A CA 1
ATOM 1074 C C . LYS A 1 129 ? -9.718 5.514 21.687 1.00 86.88 129 LYS A C 1
ATOM 1076 O O . LYS A 1 129 ? -10.145 4.370 21.600 1.00 86.88 129 LYS A O 1
ATOM 1081 N N . TRP A 1 130 ? -8.426 5.827 21.596 1.00 86.81 130 TRP A N 1
ATOM 1082 C CA . TRP A 1 130 ? -7.356 4.866 21.316 1.00 86.81 130 TRP A CA 1
ATOM 1083 C C . TRP A 1 130 ? -7.370 3.690 22.303 1.00 86.81 130 TRP A C 1
ATOM 1085 O O . TRP A 1 130 ? -7.528 2.545 21.897 1.00 86.81 130 TRP A O 1
ATOM 1095 N N . ARG A 1 131 ? -7.355 3.954 23.619 1.00 85.31 131 ARG A N 1
ATOM 1096 C CA . ARG A 1 131 ? -7.405 2.900 24.653 1.00 85.31 131 ARG A CA 1
ATOM 1097 C C . ARG A 1 131 ? -8.641 2.009 24.530 1.00 85.31 131 ARG A C 1
ATOM 1099 O O . ARG A 1 131 ? -8.559 0.815 24.797 1.00 85.31 131 ARG A O 1
ATOM 1106 N N . LYS A 1 132 ? -9.793 2.583 24.167 1.00 89.12 132 LYS A N 1
ATOM 1107 C CA . LYS A 1 132 ? -11.034 1.822 23.966 1.00 89.12 132 LYS A CA 1
ATOM 1108 C C . LYS A 1 132 ? -10.935 0.907 22.743 1.00 89.12 132 LYS A C 1
ATOM 1110 O O . LYS A 1 132 ? -11.386 -0.231 22.831 1.00 89.12 132 LYS A O 1
ATOM 1115 N N . THR A 1 133 ? -10.360 1.403 21.649 1.00 85.81 133 THR A N 1
ATOM 1116 C CA . THR A 1 133 ? -10.096 0.638 20.423 1.00 85.81 133 THR A CA 1
ATOM 1117 C C . THR A 1 133 ? -9.190 -0.560 20.719 1.00 85.81 133 THR A C 1
ATOM 1119 O O . THR A 1 133 ? -9.637 -1.695 20.576 1.00 85.81 133 THR A O 1
ATOM 1122 N N . ILE A 1 134 ? -8.029 -0.324 21.337 1.00 83.88 134 ILE A N 1
ATOM 1123 C CA . ILE A 1 134 ? -7.077 -1.390 21.700 1.00 83.88 134 ILE A CA 1
ATOM 1124 C C . ILE A 1 134 ? -7.688 -2.415 22.662 1.00 83.88 134 ILE A C 1
ATOM 1126 O O . ILE A 1 134 ? -7.499 -3.620 22.517 1.00 83.88 134 ILE A O 1
ATOM 1130 N N . LYS A 1 135 ? -8.469 -1.964 23.653 1.00 87.81 135 LYS A N 1
ATOM 1131 C CA . LYS A 1 135 ? -9.151 -2.874 24.588 1.00 87.81 135 LYS A CA 1
ATOM 1132 C C . LYS A 1 135 ? -10.130 -3.803 23.864 1.00 87.81 135 LYS A C 1
ATOM 1134 O O . LYS A 1 135 ? -10.211 -4.979 24.204 1.00 87.81 135 LYS A O 1
ATOM 1139 N N . LYS A 1 136 ? -10.870 -3.281 22.882 1.00 88.06 136 LYS A N 1
ATOM 1140 C CA . LYS A 1 136 ? -11.826 -4.057 22.083 1.00 88.06 136 LYS A CA 1
ATOM 1141 C C . LYS A 1 136 ? -11.107 -5.096 21.218 1.00 88.06 136 LYS A C 1
ATOM 1143 O O . LYS A 1 136 ? -11.538 -6.243 21.189 1.00 88.06 136 LYS A O 1
ATOM 1148 N N . GLU A 1 137 ? -10.006 -4.725 20.574 1.00 84.50 137 GLU A N 1
ATOM 1149 C CA . GLU A 1 137 ? -9.191 -5.653 19.779 1.00 84.50 137 GLU A CA 1
ATOM 1150 C C . GLU A 1 137 ? -8.569 -6.758 20.635 1.00 84.50 137 GLU A C 1
ATOM 1152 O O . GLU A 1 137 ? -8.637 -7.929 20.269 1.00 84.50 137 GLU A O 1
ATOM 1157 N N . ALA A 1 138 ? -8.040 -6.417 21.814 1.00 86.19 138 ALA A N 1
ATOM 1158 C CA . ALA A 1 138 ? -7.499 -7.403 22.746 1.00 86.19 138 ALA A CA 1
ATOM 1159 C C . ALA A 1 138 ? -8.571 -8.401 23.219 1.00 86.19 138 ALA A C 1
ATOM 1161 O O . ALA A 1 138 ? -8.320 -9.607 23.297 1.00 86.19 138 ALA A O 1
ATOM 1162 N N . GLU A 1 139 ? -9.788 -7.921 23.499 1.00 89.62 139 GLU A N 1
ATOM 1163 C CA . GLU A 1 139 ? -10.935 -8.771 23.835 1.00 89.62 139 GLU A CA 1
ATOM 1164 C C . GLU A 1 139 ? -11.341 -9.679 22.662 1.00 89.62 139 GLU A C 1
ATOM 1166 O O . GLU A 1 139 ? -11.689 -10.840 22.874 1.00 89.62 139 GLU A O 1
ATOM 1171 N N . GLU A 1 140 ? -11.294 -9.183 21.425 1.00 86.81 140 GLU A N 1
ATOM 1172 C CA . GLU A 1 140 ? -11.598 -9.961 20.219 1.00 86.81 140 GLU A CA 1
ATOM 1173 C C . GLU A 1 140 ? -10.531 -11.018 19.909 1.00 86.81 140 GLU A C 1
ATOM 1175 O O . GLU A 1 140 ? -10.891 -12.158 19.619 1.00 86.81 140 GLU A O 1
ATOM 1180 N N . ALA A 1 141 ? -9.244 -10.688 20.039 1.00 85.31 141 ALA A N 1
ATOM 1181 C CA . ALA A 1 141 ? -8.148 -11.650 19.916 1.00 85.31 141 ALA A CA 1
ATOM 1182 C C . ALA A 1 141 ? -8.277 -12.765 20.965 1.00 85.31 141 ALA A C 1
ATOM 1184 O O . ALA A 1 141 ? -8.227 -13.949 20.634 1.00 85.31 141 ALA A O 1
ATOM 1185 N N . THR A 1 142 ? -8.589 -12.397 22.212 1.00 87.56 142 THR A N 1
ATOM 1186 C CA . THR A 1 142 ? -8.820 -13.369 23.292 1.00 87.56 142 THR A CA 1
ATOM 1187 C C . THR A 1 142 ? -9.993 -14.301 22.972 1.00 87.56 142 THR A C 1
ATOM 1189 O O . THR A 1 142 ? -9.898 -15.506 23.191 1.00 87.56 142 THR A O 1
ATOM 1192 N N . LYS A 1 143 ? -11.091 -13.779 22.403 1.00 90.62 143 LYS A N 1
ATOM 1193 C CA . LYS A 1 143 ? -12.237 -14.599 21.961 1.00 90.62 143 LYS A CA 1
ATOM 1194 C C . LYS A 1 143 ? -11.877 -15.578 20.841 1.00 90.62 143 LYS A C 1
ATOM 1196 O O . LYS A 1 143 ? -12.502 -16.630 20.756 1.00 90.62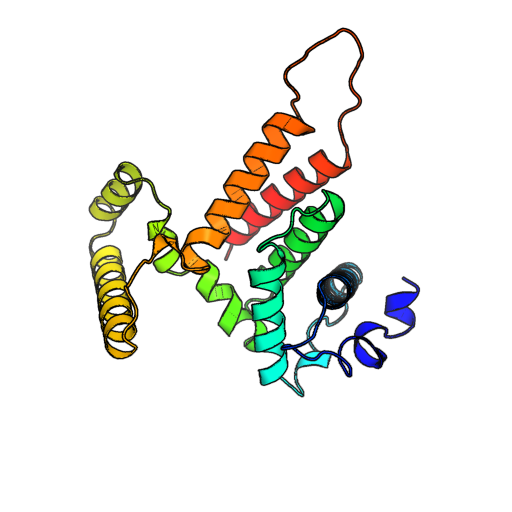 143 LYS A O 1
ATOM 1201 N N . ARG A 1 144 ? -10.895 -15.243 19.999 1.00 86.81 144 ARG A N 1
ATOM 1202 C CA . ARG A 1 144 ? -10.356 -16.129 18.954 1.00 86.81 144 ARG A CA 1
ATOM 1203 C C . ARG A 1 144 ? -9.290 -17.106 19.470 1.00 86.81 144 ARG A C 1
ATOM 1205 O O . ARG A 1 144 ? -8.869 -17.975 18.719 1.00 86.81 144 ARG A O 1
ATOM 1212 N N . GLY A 1 145 ? -8.883 -17.002 20.738 1.00 83.75 145 GLY A N 1
ATOM 1213 C CA . GLY A 1 145 ? -7.798 -17.807 21.309 1.00 83.75 145 GLY A CA 1
ATOM 1214 C C . GLY A 1 145 ? -6.398 -17.340 20.892 1.00 83.75 145 GLY A C 1
ATOM 1215 O O . GLY A 1 145 ? -5.435 -18.087 21.042 1.00 83.75 145 GLY A O 1
ATOM 1216 N N . GLU A 1 146 ? -6.279 -16.120 20.371 1.00 85.31 146 GLU A N 1
ATOM 1217 C CA . GLU A 1 146 ? -5.030 -15.528 19.893 1.00 85.31 146 GLU A CA 1
ATOM 1218 C C . GLU A 1 146 ? -4.386 -14.659 20.981 1.00 85.31 146 GLU A C 1
ATOM 1220 O O . GLU A 1 146 ? -5.067 -13.991 21.766 1.00 85.31 146 GLU A O 1
ATOM 1225 N N . VAL A 1 147 ? -3.052 -14.620 21.008 1.00 82.62 147 VAL A N 1
ATOM 1226 C CA . VAL A 1 147 ? -2.321 -13.656 21.837 1.00 82.62 147 VAL A CA 1
ATOM 1227 C C . VAL A 1 147 ? -2.397 -12.292 21.162 1.00 82.62 147 VAL A C 1
ATOM 1229 O O . VAL A 1 147 ? -1.936 -12.127 20.035 1.00 82.62 147 VAL A O 1
ATOM 1232 N N . PHE A 1 148 ? -2.949 -11.299 21.860 1.00 83.25 148 PHE A N 1
ATOM 1233 C CA . PHE A 1 148 ? -2.970 -9.930 21.355 1.00 83.25 148 PHE A CA 1
ATOM 1234 C C . PHE A 1 148 ? -1.550 -9.350 21.333 1.00 83.25 148 PHE A C 1
ATOM 1236 O O . PHE A 1 148 ? -0.995 -9.000 22.376 1.00 83.25 148 PHE A O 1
ATOM 1243 N N . ASN A 1 149 ? -0.970 -9.249 20.138 1.00 84.12 149 ASN A N 1
ATOM 1244 C CA . ASN A 1 149 ? 0.296 -8.571 19.899 1.00 84.12 149 ASN A CA 1
ATOM 1245 C C . ASN A 1 149 ? 0.105 -7.484 18.828 1.00 84.12 149 ASN A C 1
ATOM 1247 O O . ASN A 1 149 ? 0.109 -7.790 17.637 1.00 84.12 149 ASN A O 1
ATOM 1251 N N . PRO A 1 150 ? -0.052 -6.209 19.217 1.00 79.94 150 PRO A N 1
ATOM 1252 C CA . PRO A 1 150 ? -0.290 -5.141 18.252 1.00 79.94 150 PRO A CA 1
ATOM 1253 C C . PRO A 1 150 ? 0.917 -4.917 17.331 1.00 79.94 150 PRO A C 1
ATOM 1255 O O . PRO A 1 150 ? 0.740 -4.558 16.172 1.00 79.94 150 PRO A O 1
ATOM 1258 N N . SER A 1 151 ? 2.139 -5.206 17.790 1.00 79.69 151 SER A N 1
ATOM 1259 C CA . SER A 1 151 ? 3.372 -4.992 17.020 1.00 79.69 151 SER A CA 1
ATOM 1260 C C . SER A 1 151 ? 3.489 -5.862 15.766 1.00 79.69 151 SER A C 1
ATOM 1262 O O . SER A 1 151 ? 4.321 -5.574 14.909 1.00 79.69 151 SER A O 1
ATOM 1264 N N . THR A 1 152 ? 2.701 -6.935 15.660 1.00 82.19 152 THR A N 1
ATOM 1265 C CA . THR A 1 152 ? 2.691 -7.818 14.484 1.00 82.19 152 THR A CA 1
ATOM 1266 C C . THR A 1 152 ? 1.623 -7.450 13.462 1.00 82.19 152 THR A C 1
ATOM 1268 O O . THR A 1 152 ? 1.676 -7.975 12.355 1.00 82.19 152 THR A O 1
ATOM 1271 N N . SER A 1 153 ? 0.679 -6.568 13.808 1.00 88.00 153 SER A N 1
ATOM 1272 C CA . SER A 1 153 ? -0.374 -6.131 12.883 1.00 88.00 153 SER A CA 1
ATOM 1273 C C . SER A 1 153 ? 0.203 -5.342 11.705 1.00 88.00 153 SER A C 1
ATOM 1275 O O . SER A 1 153 ? 1.238 -4.671 11.819 1.00 88.00 153 SER A O 1
ATOM 1277 N N . LEU A 1 154 ? -0.474 -5.427 10.562 1.00 89.94 154 LEU A N 1
ATOM 1278 C CA . LEU A 1 154 ? -0.075 -4.716 9.350 1.00 89.94 154 LEU A CA 1
ATOM 1279 C C . LEU A 1 154 ? -0.187 -3.213 9.562 1.00 89.94 154 LEU A C 1
ATOM 1281 O O . LEU A 1 154 ? 0.721 -2.480 9.203 1.00 89.94 154 LEU A O 1
ATOM 1285 N N . GLU A 1 155 ? -1.254 -2.765 10.211 1.00 90.12 155 GLU A N 1
ATOM 1286 C CA . GLU A 1 155 ? -1.562 -1.371 10.508 1.00 90.12 155 GLU A CA 1
ATOM 1287 C C . GLU A 1 155 ? -0.444 -0.700 11.318 1.00 90.12 155 GLU A C 1
ATOM 1289 O O . GLU A 1 155 ? -0.104 0.461 11.088 1.00 90.12 155 GLU A O 1
ATOM 1294 N N . VAL A 1 156 ? 0.185 -1.441 12.236 1.00 91.06 156 VAL A N 1
ATOM 1295 C CA . VAL A 1 156 ? 1.325 -0.957 13.029 1.00 91.06 156 VAL A CA 1
ATOM 1296 C C . VAL A 1 156 ? 2.619 -0.947 12.233 1.00 91.06 156 VAL A C 1
ATOM 1298 O O . VAL A 1 156 ? 3.439 -0.038 12.377 1.00 91.06 156 VAL A O 1
ATOM 1301 N N . ARG A 1 157 ? 2.829 -1.971 11.409 1.00 91.94 157 ARG A N 1
ATOM 1302 C CA . ARG A 1 157 ? 4.079 -2.157 10.671 1.00 91.94 157 ARG A CA 1
ATOM 1303 C C . ARG A 1 157 ? 4.125 -1.358 9.377 1.00 91.94 157 ARG A C 1
ATOM 1305 O O . ARG A 1 157 ? 5.215 -1.039 8.935 1.00 91.94 157 ARG A O 1
ATOM 1312 N N . PHE A 1 158 ? 2.989 -1.012 8.783 1.00 93.56 158 PHE A N 1
ATOM 1313 C CA . PHE A 1 158 ? 2.899 -0.473 7.429 1.00 93.56 158 PHE A CA 1
ATOM 1314 C C . PHE A 1 158 ? 3.750 0.788 7.240 1.00 93.56 158 PHE A C 1
ATOM 1316 O O . PHE A 1 158 ? 4.769 0.743 6.552 1.00 93.56 158 PHE A O 1
ATOM 1323 N N . LEU A 1 159 ? 3.381 1.894 7.895 1.00 93.31 159 LEU A N 1
ATOM 1324 C CA . LEU A 1 159 ? 4.094 3.166 7.739 1.00 93.31 159 LEU A CA 1
ATOM 1325 C C . LEU A 1 159 ? 5.504 3.104 8.340 1.00 93.31 159 LEU A C 1
ATOM 1327 O O . LEU A 1 159 ? 6.437 3.709 7.811 1.00 93.31 159 LEU A O 1
ATOM 1331 N N . ARG A 1 160 ? 5.672 2.332 9.421 1.00 92.94 160 ARG A N 1
ATOM 1332 C CA . ARG A 1 160 ? 6.971 2.106 10.058 1.00 92.94 160 ARG A CA 1
ATOM 1333 C C . ARG A 1 160 ? 7.960 1.448 9.097 1.00 92.94 160 ARG A C 1
ATOM 1335 O O . ARG A 1 160 ? 9.025 2.005 8.877 1.00 92.94 160 ARG A O 1
ATOM 1342 N N . ASN A 1 161 ? 7.596 0.312 8.506 1.00 93.81 161 ASN A N 1
ATOM 1343 C CA . ASN A 1 161 ? 8.445 -0.429 7.573 1.00 93.81 161 ASN A CA 1
ATOM 1344 C C . ASN A 1 161 ? 8.754 0.410 6.329 1.00 93.81 161 ASN A C 1
ATOM 1346 O O . ASN A 1 161 ? 9.854 0.340 5.799 1.00 93.81 161 ASN A O 1
ATOM 1350 N N . PHE A 1 162 ? 7.787 1.200 5.855 1.00 95.19 162 PHE A N 1
ATOM 1351 C CA . PHE A 1 162 ? 7.996 2.146 4.761 1.00 95.19 162 PHE A CA 1
ATOM 1352 C C . PHE A 1 162 ? 9.024 3.228 5.115 1.00 95.19 162 PHE A C 1
ATOM 1354 O O . PHE A 1 162 ? 9.898 3.531 4.308 1.00 95.19 162 PHE A O 1
ATOM 1361 N N . THR A 1 163 ? 8.949 3.768 6.334 1.00 95.56 163 THR A N 1
ATOM 1362 C CA . THR A 1 163 ? 9.899 4.770 6.838 1.00 95.56 163 THR A CA 1
ATOM 1363 C C . THR A 1 163 ? 11.292 4.172 7.026 1.00 95.56 163 THR A C 1
ATOM 1365 O O . THR A 1 163 ? 12.270 4.780 6.609 1.00 95.56 163 THR A O 1
ATOM 1368 N N . GLU A 1 164 ? 11.390 2.982 7.624 1.00 95.44 164 GLU A N 1
ATOM 1369 C CA . GLU A 1 164 ? 12.656 2.250 7.776 1.00 95.44 164 GLU A CA 1
ATOM 1370 C C . GLU A 1 164 ? 13.276 1.953 6.398 1.00 95.44 164 GLU A C 1
ATOM 1372 O O . GLU A 1 164 ? 14.430 2.293 6.166 1.00 95.44 164 GLU A O 1
ATOM 1377 N N . GLU A 1 165 ? 12.488 1.455 5.437 1.00 96.50 165 GLU A N 1
ATOM 1378 C CA . GLU A 1 165 ? 12.958 1.210 4.066 1.00 96.50 165 GLU A CA 1
ATOM 1379 C C . GLU A 1 165 ? 13.409 2.490 3.352 1.00 96.50 165 GLU A C 1
ATOM 1381 O O . GLU A 1 165 ? 14.394 2.467 2.617 1.00 96.50 165 GLU A O 1
ATOM 1386 N N . PHE A 1 166 ? 12.701 3.604 3.543 1.00 97.56 166 PHE A N 1
ATOM 1387 C CA . PHE A 1 166 ? 13.120 4.897 3.009 1.00 97.56 166 PHE A CA 1
ATOM 1388 C C . PHE A 1 166 ? 14.474 5.332 3.557 1.00 97.56 166 PHE A C 1
ATOM 1390 O O . PHE A 1 166 ? 15.335 5.718 2.769 1.00 97.56 166 PHE A O 1
ATOM 1397 N N . LEU A 1 167 ? 14.671 5.244 4.874 1.00 96.75 167 LEU A N 1
ATOM 1398 C CA . LEU A 1 167 ? 15.941 5.600 5.503 1.00 96.75 167 LEU A CA 1
ATOM 1399 C C . LEU A 1 167 ? 17.071 4.690 5.014 1.00 96.75 167 LEU A C 1
ATOM 1401 O O . LEU A 1 167 ? 18.128 5.194 4.650 1.00 96.75 167 LEU A O 1
ATOM 1405 N N . ASP A 1 168 ? 16.822 3.384 4.895 1.00 95.06 168 ASP A N 1
ATOM 1406 C CA . ASP A 1 168 ? 17.806 2.439 4.363 1.00 95.06 168 ASP A CA 1
ATOM 1407 C C . ASP A 1 168 ? 18.184 2.762 2.906 1.00 95.06 168 ASP A C 1
ATOM 1409 O O . ASP A 1 168 ? 19.362 2.776 2.545 1.00 95.06 168 ASP A O 1
ATOM 1413 N N . VAL A 1 169 ? 17.207 3.045 2.036 1.00 95.06 169 VAL A N 1
ATOM 1414 C CA . VAL A 1 169 ? 17.494 3.424 0.640 1.00 95.06 169 VAL A CA 1
ATOM 1415 C C . VAL A 1 169 ? 18.256 4.751 0.583 1.00 95.06 169 VAL A C 1
ATOM 1417 O O . VAL A 1 169 ? 19.225 4.865 -0.170 1.00 95.06 169 VAL A O 1
ATOM 1420 N N . LEU A 1 170 ? 17.863 5.731 1.395 1.00 94.25 170 LEU A N 1
ATOM 1421 C CA . LEU A 1 170 ? 18.500 7.042 1.443 1.00 94.25 170 LEU A CA 1
ATOM 1422 C C . LEU A 1 170 ? 19.965 6.940 1.895 1.00 94.25 170 LEU A C 1
ATOM 1424 O O . LEU A 1 170 ? 20.859 7.430 1.204 1.00 94.25 170 LEU A O 1
ATOM 1428 N N . ASP A 1 171 ? 20.223 6.259 3.011 1.00 91.94 171 ASP A N 1
ATOM 1429 C CA . ASP A 1 171 ? 21.553 6.179 3.618 1.00 91.94 171 ASP A CA 1
ATOM 1430 C C . ASP A 1 171 ? 22.508 5.279 2.824 1.00 91.94 171 ASP A C 1
ATOM 1432 O O . ASP 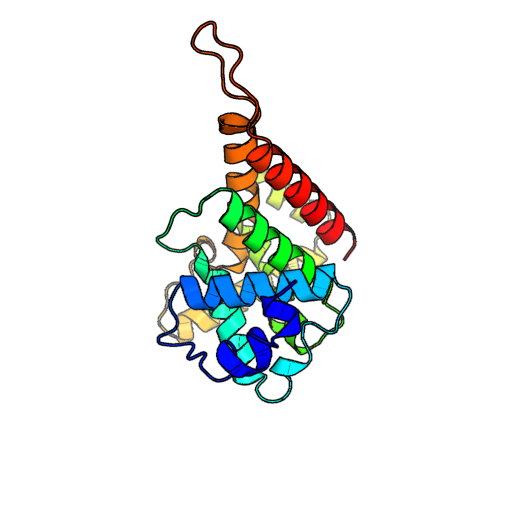A 1 171 ? 23.698 5.577 2.725 1.00 91.94 171 ASP A O 1
ATOM 1436 N N . PHE A 1 172 ? 22.015 4.181 2.238 1.00 89.31 172 PHE A N 1
ATOM 1437 C CA . PHE A 1 172 ? 22.892 3.189 1.605 1.00 89.31 172 PHE A CA 1
ATOM 1438 C C . PHE A 1 172 ? 22.947 3.262 0.078 1.00 89.31 172 PHE A C 1
ATOM 1440 O O . PHE A 1 172 ? 23.926 2.780 -0.492 1.00 89.31 172 PHE A O 1
ATOM 1447 N N . LYS A 1 173 ? 21.937 3.833 -0.595 1.00 88.50 173 LYS A N 1
ATOM 1448 C CA . LYS A 1 173 ? 21.903 3.914 -2.069 1.00 88.50 173 LYS A CA 1
ATOM 1449 C C . LYS A 1 173 ? 22.031 5.329 -2.616 1.00 88.50 173 LYS A C 1
ATOM 1451 O O . LYS A 1 173 ? 22.612 5.499 -3.681 1.00 88.50 173 LYS A O 1
ATOM 1456 N N . VAL A 1 174 ? 21.513 6.331 -1.904 1.00 87.88 174 VAL A N 1
ATOM 1457 C CA . VAL A 1 174 ? 21.612 7.739 -2.331 1.00 87.88 174 VAL A CA 1
ATOM 1458 C C . VAL A 1 174 ? 22.854 8.407 -1.740 1.00 87.88 174 VAL A C 1
ATOM 1460 O O . VAL A 1 174 ? 23.561 9.124 -2.445 1.00 87.88 174 VAL A O 1
ATOM 1463 N N . PHE A 1 175 ? 23.163 8.139 -0.467 1.00 85.94 175 PHE A N 1
ATOM 1464 C CA . PHE A 1 175 ? 24.330 8.691 0.229 1.00 85.94 175 PHE A CA 1
ATOM 1465 C C . PHE A 1 175 ? 25.317 7.616 0.711 1.00 85.94 175 PHE A C 1
ATOM 1467 O O . PHE A 1 175 ? 25.663 7.605 1.897 1.00 85.94 175 PHE A O 1
ATOM 1474 N N . PRO A 1 176 ? 25.829 6.734 -0.172 1.00 78.81 176 PRO A N 1
ATOM 1475 C CA . PRO A 1 176 ? 26.745 5.683 0.248 1.00 78.81 176 PRO A CA 1
ATOM 1476 C C . PRO A 1 176 ? 27.957 6.288 0.974 1.00 78.81 176 PRO A C 1
ATOM 1478 O O . PRO A 1 176 ? 28.646 7.177 0.461 1.00 78.81 176 PRO A O 1
ATOM 1481 N N . GLN A 1 177 ? 28.222 5.829 2.204 1.00 69.75 177 GLN A N 1
ATOM 1482 C CA . GLN A 1 177 ? 29.407 6.256 2.948 1.00 69.75 177 GLN A CA 1
ATOM 1483 C C . GLN A 1 177 ? 30.660 5.818 2.181 1.00 69.75 177 GLN A C 1
ATOM 1485 O O . GLN A 1 177 ? 30.997 4.637 2.124 1.00 69.75 177 GLN A O 1
ATOM 1490 N N . LYS A 1 178 ? 31.336 6.799 1.572 1.00 62.28 178 LYS A N 1
ATOM 1491 C CA . LYS A 1 178 ? 32.520 6.644 0.719 1.00 62.28 178 LYS A CA 1
ATOM 1492 C C . LYS A 1 178 ? 33.508 5.610 1.260 1.00 62.28 178 LYS A C 1
ATOM 1494 O O . LYS A 1 178 ? 34.159 5.839 2.281 1.00 62.28 178 LYS A O 1
ATOM 1499 N N . SER A 1 179 ? 33.729 4.543 0.499 1.00 51.72 179 SER A N 1
ATOM 1500 C CA . SER A 1 179 ? 34.951 3.749 0.596 1.00 51.72 179 SER A CA 1
ATOM 1501 C C . SER A 1 179 ? 35.523 3.522 -0.805 1.00 51.72 179 SER A C 1
ATOM 1503 O O . SER A 1 179 ? 35.068 2.679 -1.562 1.00 51.72 179 SER A O 1
ATOM 1505 N N . SER A 1 180 ? 36.580 4.284 -1.099 1.00 49.25 180 SER A N 1
ATOM 1506 C CA . SER A 1 180 ? 37.432 4.259 -2.299 1.00 49.25 180 SER A CA 1
ATOM 1507 C C . SER A 1 180 ? 37.049 5.204 -3.448 1.00 49.25 180 SER A C 1
ATOM 1509 O O . SER A 1 180 ? 35.925 5.662 -3.588 1.00 49.25 180 SER A O 1
ATOM 1511 N N . ALA A 1 181 ? 38.088 5.614 -4.173 1.00 51.47 181 ALA A N 1
ATOM 1512 C CA . ALA A 1 181 ? 38.188 6.838 -4.958 1.00 51.47 181 ALA A CA 1
ATOM 1513 C C . ALA A 1 181 ? 37.610 6.718 -6.378 1.00 51.47 181 ALA A C 1
ATOM 1515 O O . ALA A 1 181 ? 38.245 7.162 -7.332 1.00 51.47 181 ALA A O 1
ATOM 1516 N N . ASN A 1 182 ? 36.421 6.136 -6.500 1.00 53.59 182 ASN A N 1
ATOM 1517 C CA . ASN A 1 182 ? 35.640 6.188 -7.727 1.00 53.59 182 ASN A CA 1
ATOM 1518 C C . ASN A 1 182 ? 34.410 7.057 -7.458 1.00 53.59 182 ASN A C 1
ATOM 1520 O O . ASN A 1 182 ? 33.827 7.003 -6.378 1.00 53.59 182 ASN A O 1
ATOM 1524 N N . GLU A 1 183 ? 34.072 7.927 -8.402 1.00 55.44 183 GLU A N 1
ATOM 1525 C CA . GLU A 1 183 ? 32.793 8.631 -8.410 1.00 55.44 183 GLU A CA 1
ATOM 1526 C C . GLU A 1 183 ? 31.697 7.570 -8.561 1.00 55.44 183 GLU A C 1
ATOM 1528 O O . GLU A 1 183 ? 31.360 7.186 -9.676 1.00 55.44 183 GLU A O 1
ATOM 1533 N N . ASP A 1 184 ? 31.227 7.014 -7.442 1.00 60.62 184 ASP A N 1
ATOM 1534 C CA . ASP A 1 184 ? 30.100 6.089 -7.444 1.00 60.62 184 ASP A CA 1
ATOM 1535 C C . ASP A 1 184 ? 28.890 6.858 -7.988 1.00 60.62 184 ASP A C 1
ATOM 1537 O O . ASP A 1 184 ? 28.409 7.817 -7.378 1.00 60.62 184 ASP A O 1
ATOM 1541 N N . GLU A 1 185 ? 28.477 6.481 -9.197 1.00 70.69 185 GLU A N 1
ATOM 1542 C CA . GLU A 1 185 ? 27.314 7.022 -9.887 1.00 70.69 185 GLU A CA 1
ATOM 1543 C C . GLU A 1 185 ? 26.091 6.838 -8.980 1.00 70.69 185 GLU A C 1
ATOM 1545 O O . GLU A 1 185 ? 25.820 5.737 -8.494 1.00 70.69 185 GLU A O 1
ATOM 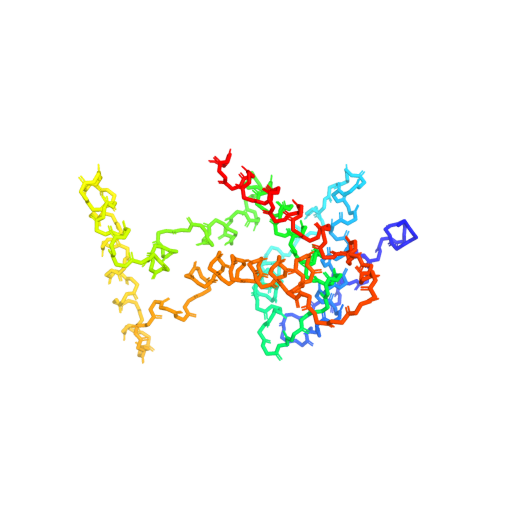1550 N N . ILE A 1 186 ? 25.400 7.940 -8.684 1.00 78.44 186 ILE A N 1
ATOM 1551 C CA . ILE A 1 186 ? 24.206 7.921 -7.838 1.00 78.44 186 ILE A CA 1
ATOM 1552 C C . ILE A 1 186 ? 23.159 7.041 -8.528 1.00 78.44 186 ILE A C 1
ATOM 1554 O O . ILE A 1 186 ? 22.887 7.211 -9.713 1.00 78.44 186 ILE A O 1
ATOM 1558 N N . ASP A 1 187 ? 22.559 6.107 -7.788 1.00 88.69 187 ASP A N 1
ATOM 1559 C CA . ASP A 1 187 ? 21.485 5.265 -8.316 1.00 88.69 187 ASP A CA 1
ATOM 1560 C C . ASP A 1 187 ? 20.214 6.113 -8.513 1.00 88.69 187 ASP A C 1
ATOM 1562 O O . ASP A 1 187 ? 19.440 6.329 -7.577 1.00 88.69 187 ASP A O 1
ATOM 1566 N N . ASP A 1 188 ? 19.988 6.594 -9.740 1.00 92.94 188 ASP A N 1
ATOM 1567 C CA . ASP A 1 188 ? 18.806 7.382 -10.123 1.00 92.94 188 ASP A CA 1
ATOM 1568 C C . ASP A 1 188 ? 17.486 6.685 -9.751 1.00 92.94 188 ASP A C 1
ATOM 1570 O O . ASP A 1 188 ? 16.501 7.340 -9.403 1.00 92.94 188 ASP A O 1
ATOM 1574 N N . ALA A 1 189 ? 17.442 5.347 -9.775 1.00 95.12 189 ALA A N 1
ATOM 1575 C CA . ALA A 1 189 ? 16.244 4.610 -9.386 1.00 95.12 189 ALA A CA 1
ATOM 1576 C C . ALA A 1 189 ? 16.010 4.664 -7.867 1.00 95.12 189 ALA A C 1
ATOM 1578 O O . ALA A 1 189 ? 14.857 4.681 -7.423 1.00 95.12 189 ALA A O 1
ATOM 1579 N N . ALA A 1 190 ? 17.081 4.721 -7.069 1.00 95.62 190 ALA A N 1
ATOM 1580 C CA . ALA A 1 190 ? 16.995 4.949 -5.630 1.00 95.62 190 ALA A CA 1
ATOM 1581 C C . ALA A 1 190 ? 16.571 6.385 -5.303 1.00 95.62 190 ALA A C 1
ATOM 1583 O O . ALA A 1 190 ? 15.727 6.578 -4.427 1.00 95.62 190 ALA A O 1
ATOM 1584 N N . VAL A 1 191 ? 17.082 7.375 -6.043 1.00 96.38 191 VAL A N 1
ATOM 1585 C CA . VAL A 1 191 ? 16.636 8.774 -5.923 1.00 96.38 191 VAL A CA 1
ATOM 1586 C C . VAL A 1 191 ? 15.142 8.877 -6.218 1.00 96.38 191 VAL A C 1
ATOM 1588 O O . VAL A 1 191 ? 14.395 9.388 -5.385 1.00 96.38 191 VAL A O 1
ATOM 1591 N N . LEU A 1 192 ? 14.680 8.296 -7.330 1.00 97.31 192 LEU A N 1
ATOM 1592 C CA . LEU A 1 192 ? 13.263 8.280 -7.695 1.00 97.31 192 LEU A CA 1
ATOM 1593 C C . LEU A 1 192 ? 12.393 7.611 -6.620 1.00 97.31 192 LEU A C 1
ATOM 1595 O O . LEU A 1 192 ? 11.303 8.096 -6.321 1.00 97.31 192 LEU A O 1
ATOM 1599 N N . TYR A 1 193 ? 12.849 6.506 -6.021 1.00 98.38 193 TYR A N 1
ATOM 1600 C CA . TYR A 1 193 ? 12.135 5.883 -4.903 1.00 98.38 193 TYR A CA 1
ATOM 1601 C C . TYR A 1 193 ? 11.965 6.862 -3.730 1.00 98.38 193 TYR A C 1
ATOM 1603 O O . TYR A 1 193 ? 10.858 7.019 -3.211 1.00 98.38 193 TYR A O 1
ATOM 1611 N N . CYS A 1 194 ? 13.041 7.548 -3.333 1.00 98.12 194 CYS A N 1
ATOM 1612 C CA . CYS A 1 194 ? 13.009 8.538 -2.257 1.00 98.12 194 CYS A CA 1
ATOM 1613 C C . CYS A 1 194 ? 12.097 9.730 -2.586 1.00 98.12 194 CYS A C 1
ATOM 1615 O O . CYS A 1 194 ? 11.349 10.175 -1.716 1.00 98.12 194 CYS A O 1
ATOM 1617 N N . GLU A 1 195 ? 12.101 10.213 -3.830 1.00 97.69 195 GLU A N 1
ATOM 1618 C CA . GLU A 1 195 ? 11.185 11.262 -4.298 1.00 97.69 195 GLU A CA 1
ATOM 1619 C C . GLU A 1 195 ? 9.720 10.830 -4.166 1.00 97.69 195 GLU A C 1
ATOM 1621 O O . GLU A 1 195 ? 8.908 11.562 -3.595 1.00 97.69 195 GLU A O 1
ATOM 1626 N N . ARG A 1 196 ? 9.387 9.611 -4.612 1.00 98.31 196 ARG A N 1
ATOM 1627 C CA . ARG A 1 196 ? 8.034 9.051 -4.459 1.00 98.31 196 ARG A CA 1
ATOM 1628 C C . ARG A 1 196 ? 7.657 8.837 -3.001 1.00 98.31 196 ARG A C 1
ATOM 1630 O O . ARG A 1 196 ? 6.495 8.990 -2.643 1.00 98.31 196 ARG A O 1
ATOM 1637 N N . PHE A 1 197 ? 8.615 8.538 -2.130 1.00 98.31 197 PHE A N 1
ATOM 1638 C CA . PHE A 1 197 ? 8.317 8.418 -0.706 1.00 98.31 197 PHE A CA 1
ATOM 1639 C C . PHE A 1 197 ? 7.976 9.768 -0.075 1.00 98.31 197 PHE A C 1
ATOM 1641 O O . PHE A 1 197 ? 7.065 9.855 0.747 1.00 98.31 197 PHE A O 1
ATOM 1648 N N . MET A 1 198 ? 8.650 10.838 -0.499 1.00 97.75 198 MET A N 1
ATOM 1649 C CA . MET A 1 198 ? 8.306 12.191 -0.067 1.00 97.75 198 MET A CA 1
ATOM 1650 C C . MET A 1 198 ? 6.925 12.620 -0.574 1.00 97.75 198 MET A C 1
ATOM 1652 O O . MET A 1 198 ? 6.164 13.184 0.207 1.00 97.75 198 MET A O 1
ATOM 1656 N N . GLU A 1 199 ? 6.578 12.312 -1.829 1.00 96.38 199 GLU A N 1
ATOM 1657 C CA . GLU A 1 199 ? 5.213 12.485 -2.359 1.00 96.38 199 GLU A CA 1
ATOM 1658 C C . GLU A 1 199 ? 4.191 11.760 -1.477 1.00 96.38 199 GLU A C 1
ATOM 1660 O O . GLU A 1 199 ? 3.251 12.381 -0.986 1.00 96.38 199 GLU A O 1
ATOM 1665 N N . PHE A 1 200 ? 4.442 10.486 -1.165 1.00 97.25 200 PHE A N 1
ATOM 1666 C CA . PHE A 1 200 ? 3.562 9.697 -0.307 1.00 97.25 200 PHE A CA 1
ATOM 1667 C C . PHE A 1 200 ? 3.339 10.335 1.072 1.00 97.25 200 PHE A C 1
ATOM 1669 O O . PHE A 1 200 ? 2.208 10.396 1.552 1.00 97.25 200 PHE A O 1
ATOM 1676 N N . LEU A 1 201 ? 4.392 10.850 1.716 1.00 95.75 201 LEU A N 1
ATOM 1677 C CA . LEU A 1 201 ? 4.259 11.546 3.000 1.00 95.75 201 LEU A CA 1
ATOM 1678 C C . LEU A 1 201 ? 3.462 12.852 2.887 1.00 95.75 201 LEU A C 1
ATOM 1680 O O . LEU A 1 201 ? 2.693 13.170 3.795 1.00 95.75 201 LEU A O 1
ATOM 1684 N N . ILE A 1 202 ? 3.648 13.613 1.806 1.00 94.88 202 ILE A N 1
ATOM 1685 C CA . ILE A 1 202 ? 2.910 14.860 1.559 1.00 94.88 202 ILE A CA 1
ATOM 1686 C C . ILE A 1 202 ? 1.420 14.563 1.381 1.00 94.88 202 ILE A C 1
ATOM 1688 O O . ILE A 1 202 ? 0.586 15.230 2.001 1.00 94.88 202 ILE A O 1
ATOM 1692 N N . ASP A 1 203 ? 1.095 13.539 0.597 1.00 91.62 203 ASP A N 1
ATOM 1693 C CA . ASP A 1 203 ? -0.284 13.124 0.365 1.00 91.62 203 ASP A CA 1
ATOM 1694 C C . ASP A 1 203 ? -0.938 12.660 1.659 1.00 91.62 203 ASP A C 1
ATOM 1696 O O . ASP A 1 203 ? -2.009 13.150 2.001 1.00 91.62 203 ASP A O 1
ATOM 1700 N N . LEU A 1 204 ? -0.264 11.813 2.448 1.00 91.38 204 LEU A N 1
ATOM 1701 C CA . LEU A 1 204 ? -0.777 11.348 3.741 1.00 91.38 204 LEU A CA 1
ATOM 1702 C C . LEU A 1 204 ? -1.107 12.488 4.714 1.00 91.38 204 LEU A C 1
ATOM 1704 O O . LEU A 1 204 ? -2.048 12.374 5.497 1.00 91.38 204 LEU A O 1
ATOM 1708 N N . LEU A 1 205 ? -0.331 13.572 4.693 1.00 88.94 205 LEU A N 1
ATOM 1709 C CA . LEU A 1 205 ? -0.568 14.753 5.530 1.00 88.94 205 LEU A CA 1
ATOM 1710 C C . LEU A 1 205 ? -1.695 15.653 5.005 1.00 88.94 205 LEU A C 1
ATOM 1712 O O . LEU A 1 205 ? -2.135 16.548 5.728 1.00 88.94 205 LEU A O 1
ATOM 1716 N N . SER A 1 206 ? -2.130 15.429 3.767 1.00 86.19 206 SER A N 1
ATOM 1717 C CA . SER A 1 206 ? -3.161 16.205 3.077 1.00 86.19 206 SER A CA 1
ATOM 1718 C C . SER A 1 206 ? -4.527 15.501 3.034 1.00 86.19 206 SER A C 1
ATOM 1720 O O . SER A 1 206 ? -5.475 16.092 2.514 1.00 86.19 206 SER A O 1
ATOM 1722 N N . ILE A 1 207 ? -4.624 14.275 3.576 1.00 75.69 207 ILE A N 1
ATOM 1723 C CA . ILE A 1 207 ? -5.870 13.492 3.731 1.00 75.69 207 ILE A CA 1
ATOM 1724 C C . ILE A 1 207 ? -6.797 14.102 4.790 1.00 75.69 207 ILE A C 1
ATOM 1726 O O . ILE A 1 207 ? -6.308 14.508 5.871 1.00 75.69 207 ILE A O 1
#

Sequence (207 aa):
MILEVSQYLENYLWPNFDPETATFEHVMSMILMINEKFRENVAAWSCFYDQKGVFKRFLDRVLHLKEGRELSIAEKTNYLVFMINAFQSLEDEMVSQTVLKLASFESWHSLSYGRFQMELCLNNKLIKKWRKTIKKEAEEATKRGEVFNPSTSLEVRFLRNFTEEFLDVLDFKVFPQKSSANEDEIDDAAVLYCERFMEFLIDLLSI

Radius of gyration: 19.42 Å; chains: 1; bounding box: 56×36×52 Å

Foldseek 3Di:
DVCLVVVVLQPPLPVPDDLVPDDLVSLLVLLQNLLVCVVVVHDSCVSCVVPLVVVLSSVVCLLCSPPPDDDDLLSLLSSLSSLLVLLVVCVPPSSVVRNVLLVDLLLCVLDDPVVNVVVCVVDVPVVVVSVVVLVVVCVVCVVVVHHDDSCPDSSNVVVVVLVVVLVCLCDPQQPNPDDDDDPPDRDVSSVSSNVSSVVSVVSVVVD